Protein AF-A0AAU6AIZ1-F1 (afdb_monomer)

Foldseek 3Di:
DDDDDDDDDDDDDDDDDDDDDDDDDDDDDDDDDDDDDDPDCDPDPDPPPPDPPPLPQAQAFFDFPVSVVVNWADPVVPPRQWTDDDLQLFIKGADADPRGRAKIKGFHAWFALVVVVVSVVSNHGPQKDWDDWDDDLQWTKTKIFDVVQQVSCVVVPDPDRSRIKIKTWWAQDPVRQTGDDRGTTGMIIIHDPPDPPDPPPRSDDDD

pLDDT: mean 70.48, std 21.33, range [29.91, 97.38]

Solvent-accessible surface area (backbone atoms only — not comparable to full-atom values): 12834 Å² total; per-residue (Å²): 142,81,87,84,81,86,80,82,88,80,82,84,83,81,82,81,84,81,87,81,87,83,89,83,90,81,87,81,90,80,91,81,85,87,84,88,88,78,96,69,85,68,78,72,81,67,79,71,72,75,67,81,74,74,79,54,76,61,50,38,65,69,30,36,62,79,54,31,58,75,70,40,39,74,33,84,87,35,82,94,26,30,31,53,47,59,87,88,74,22,44,30,46,52,45,75,50,98,64,18,40,54,31,35,38,35,42,38,72,72,28,34,45,71,58,49,51,54,56,52,50,68,28,40,46,90,73,54,39,79,79,46,72,50,77,51,53,54,22,39,38,36,32,35,38,23,69,69,42,25,67,72,38,53,85,68,72,57,96,57,66,49,23,56,42,39,34,41,37,25,18,57,50,98,86,66,55,58,36,61,42,67,68,40,25,22,35,40,38,40,36,58,100,76,49,93,83,60,66,80,78,75,36,65,64,86,128

Nearest PDB structures (foldseek):
  5boi-assembly1_A  TM=3.568E-01  e=2.152E-01  Priestia megaterium QM B1551
  4qrl-assembly1_A  TM=2.834E-01  e=2.460E+00  Bacteroides uniformis ATCC 8492
  4qa8-assembly1_A  TM=2.109E-01  e=1.377E+00  Mycobacterium tuberculosis variant bovis AF2122/97
  4gsk-assembly1_Z  TM=2.338E-01  e=9.898E+00  Saccharomyces cerevisiae S288C

Sequence (207 aa):
MPNHSATPLGDIINIRTTSAAALALAAVLLTGCSSDPAKNTRPRPTPSAQAPRSHGPFAGWGTTQAEWERHHVNDITLDHTGYDTDPRLGVYSMTWIEDRALNYSVELTPRSLSQAIQRVKAELPSDVRMISEGKRNGCYHTVFRSQTLERRLAPLKLRTRAGDVWVDYETTNKAGDTTYDAHRITTASLYLPELPDVVEPGCGGQL

Radius of gyration: 25.16 Å; Cα contacts (8 Å, |Δi|>4): 314; chains: 1; bounding box: 64×69×63 Å

Structure (mmCIF, N/CA/C/O backbone):
data_AF-A0AAU6AIZ1-F1
#
_entry.id   AF-A0AAU6AIZ1-F1
#
loop_
_atom_site.group_PDB
_atom_site.id
_atom_site.type_symbol
_atom_site.label_atom_id
_atom_site.label_alt_id
_atom_site.label_comp_id
_atom_site.label_asym_id
_atom_site.label_entity_id
_atom_site.label_seq_id
_atom_site.pdbx_PDB_ins_code
_atom_site.Cartn_x
_atom_site.Cartn_y
_atom_site.Cartn_z
_atom_site.occupancy
_atom_site.B_iso_or_equiv
_atom_site.auth_seq_id
_atom_site.auth_comp_id
_atom_site.auth_asym_id
_atom_site.auth_atom_id
_atom_site.pdbx_PDB_model_num
ATOM 1 N N . MET A 1 1 ? -16.443 51.780 -15.041 1.00 48.59 1 MET A N 1
ATOM 2 C CA . MET A 1 1 ? -15.477 51.903 -13.932 1.00 48.59 1 MET A CA 1
ATOM 3 C C . MET A 1 1 ? -15.960 51.058 -12.763 1.00 48.59 1 MET A C 1
ATOM 5 O O . MET A 1 1 ? -16.931 51.458 -12.133 1.00 48.59 1 MET A O 1
ATOM 9 N N . PRO A 1 2 ? -15.347 49.895 -12.500 1.00 46.19 2 PRO A N 1
ATOM 10 C CA . PRO A 1 2 ? -15.434 49.236 -11.205 1.00 46.19 2 PRO A C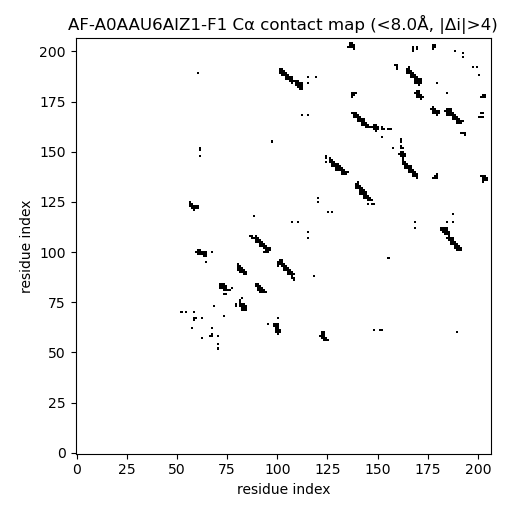A 1
ATOM 11 C C . PRO A 1 2 ? -14.076 49.257 -10.483 1.00 46.19 2 PRO A C 1
ATOM 13 O O . PRO A 1 2 ? -13.030 48.993 -11.073 1.00 46.19 2 PRO A O 1
ATOM 16 N N . ASN A 1 3 ? -14.129 49.609 -9.200 1.00 42.19 3 ASN A N 1
ATOM 17 C CA . ASN A 1 3 ? -13.014 49.640 -8.259 1.00 42.19 3 ASN A CA 1
ATOM 18 C C . ASN A 1 3 ? -12.512 48.221 -7.956 1.00 42.19 3 ASN A C 1
ATOM 20 O O . ASN A 1 3 ? -13.280 47.388 -7.479 1.00 42.19 3 ASN A O 1
ATOM 24 N N . HIS A 1 4 ? -11.215 47.983 -8.149 1.00 43.84 4 HIS A N 1
ATOM 25 C CA . HIS A 1 4 ? -10.513 46.843 -7.566 1.00 43.84 4 HIS A CA 1
ATOM 26 C C . HIS A 1 4 ? -9.834 47.295 -6.270 1.00 43.84 4 HIS A C 1
ATOM 28 O O . HIS A 1 4 ? -8.831 48.006 -6.297 1.00 43.84 4 HIS A O 1
ATOM 34 N N . SER A 1 5 ? -10.398 46.896 -5.132 1.00 55.84 5 SER A N 1
ATOM 35 C CA . SER A 1 5 ? -9.749 47.005 -3.826 1.00 55.84 5 SER A CA 1
ATOM 36 C C . SER A 1 5 ? -8.902 45.757 -3.593 1.00 55.84 5 SER A C 1
ATOM 38 O O . SER A 1 5 ? -9.429 44.650 -3.504 1.00 55.84 5 SER A O 1
ATOM 40 N N . ALA A 1 6 ? -7.586 45.951 -3.532 1.00 44.06 6 ALA A N 1
ATOM 41 C CA . ALA A 1 6 ? -6.607 44.934 -3.176 1.00 44.06 6 ALA A CA 1
ATOM 42 C C . ALA A 1 6 ? -6.691 44.600 -1.676 1.00 44.06 6 ALA A C 1
ATOM 44 O O . ALA A 1 6 ? -6.775 45.497 -0.837 1.00 44.06 6 ALA A O 1
ATOM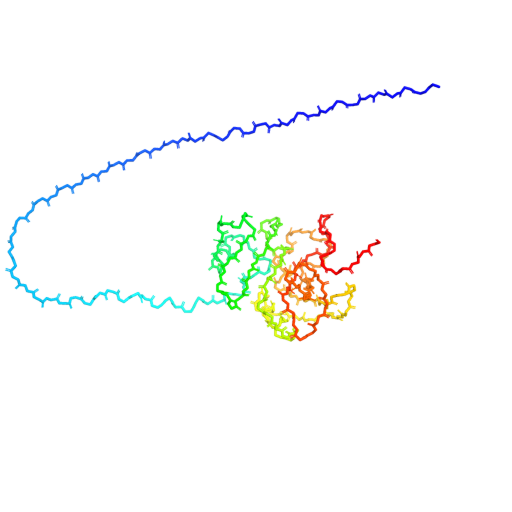 45 N N . THR A 1 7 ? -6.652 43.311 -1.346 1.00 49.31 7 THR A N 1
ATOM 46 C CA . THR A 1 7 ? -6.544 42.799 0.028 1.00 49.31 7 THR A CA 1
ATOM 47 C C . THR A 1 7 ? -5.067 42.509 0.337 1.00 49.31 7 THR A C 1
ATOM 49 O O . THR A 1 7 ? -4.386 41.948 -0.524 1.00 49.31 7 THR A O 1
ATOM 52 N N . PRO A 1 8 ? -4.541 42.898 1.513 1.00 53.31 8 PRO A N 1
ATOM 53 C CA . PRO A 1 8 ? -3.125 42.746 1.834 1.00 53.31 8 PRO A CA 1
ATOM 54 C C . PRO A 1 8 ? -2.748 41.317 2.250 1.00 53.31 8 PRO A C 1
ATOM 56 O O . PRO A 1 8 ? -3.522 40.605 2.890 1.00 53.31 8 PRO A O 1
ATOM 59 N N . LEU A 1 9 ? -1.519 40.948 1.880 1.00 41.56 9 LEU A N 1
ATOM 60 C CA . LEU A 1 9 ? -0.783 39.751 2.284 1.00 41.56 9 LEU A CA 1
ATOM 61 C C . LEU A 1 9 ? -0.637 39.702 3.811 1.00 41.56 9 LEU A C 1
ATOM 63 O O . LEU A 1 9 ? -0.099 40.630 4.410 1.00 41.56 9 LEU A O 1
ATOM 67 N N . GLY A 1 10 ? -1.137 38.621 4.412 1.00 39.25 10 GLY A N 1
ATOM 68 C CA . GLY A 1 10 ? -1.004 38.320 5.835 1.00 39.25 10 GLY A CA 1
ATOM 69 C C . GLY A 1 10 ? 0.357 37.711 6.169 1.00 39.25 10 GLY A C 1
ATOM 70 O O . GLY A 1 10 ? 0.908 36.920 5.403 1.00 39.25 10 GLY A O 1
ATOM 71 N N . ASP A 1 11 ? 0.867 38.120 7.324 1.00 37.91 11 ASP A N 1
ATOM 72 C CA . ASP A 1 11 ? 2.204 37.883 7.851 1.00 37.91 11 ASP A CA 1
ATOM 73 C C . ASP A 1 11 ? 2.560 36.402 8.064 1.00 37.91 11 ASP A C 1
ATOM 75 O O . ASP A 1 11 ? 1.805 35.620 8.645 1.00 37.91 11 ASP A O 1
ATOM 79 N N . ILE A 1 12 ? 3.780 36.043 7.657 1.00 44.81 12 ILE A N 1
ATOM 80 C CA . ILE A 1 12 ? 4.414 34.758 7.962 1.00 44.81 12 ILE A CA 1
ATOM 81 C C . ILE A 1 12 ? 4.952 34.817 9.397 1.00 44.81 12 ILE A C 1
ATOM 83 O O . ILE A 1 12 ? 5.880 35.565 9.710 1.00 44.81 12 ILE A O 1
ATOM 87 N N . ILE A 1 13 ? 4.365 34.002 10.273 1.00 45.66 13 ILE A N 1
ATOM 88 C CA . ILE A 1 13 ? 4.789 33.825 11.663 1.00 45.66 13 ILE A CA 1
ATOM 89 C C . ILE A 1 13 ? 6.122 33.068 11.689 1.00 45.66 13 ILE A C 1
ATOM 91 O O . ILE A 1 13 ? 6.211 31.887 11.365 1.00 45.66 13 ILE A O 1
ATOM 95 N N . ASN A 1 14 ? 7.163 33.780 12.112 1.00 39.19 14 ASN A N 1
ATOM 96 C CA . ASN A 1 14 ? 8.512 33.283 12.350 1.00 39.19 14 ASN A CA 1
ATOM 97 C C . ASN A 1 14 ? 8.557 32.612 13.739 1.00 39.19 14 ASN A C 1
ATOM 99 O O . ASN A 1 14 ? 8.631 33.305 14.758 1.00 39.19 14 ASN A O 1
ATOM 103 N N . ILE A 1 15 ? 8.491 31.279 13.815 1.00 42.75 15 ILE A N 1
ATOM 104 C CA . ILE A 1 15 ? 8.655 30.562 15.090 1.00 42.75 15 ILE A CA 1
ATOM 105 C C . ILE A 1 15 ? 10.150 30.338 15.334 1.00 42.75 15 ILE A C 1
ATOM 107 O O . ILE A 1 15 ? 10.794 29.500 14.711 1.00 42.75 15 ILE A O 1
ATOM 111 N N . ARG A 1 16 ? 10.700 31.126 16.264 1.00 41.56 16 ARG A N 1
ATOM 112 C CA . ARG A 1 16 ? 12.035 30.943 16.841 1.00 41.56 16 ARG A CA 1
ATOM 113 C C . ARG A 1 16 ? 12.027 29.737 17.781 1.00 41.56 16 ARG A C 1
ATOM 115 O O . ARG A 1 16 ? 11.407 29.793 18.840 1.00 41.56 16 ARG A O 1
ATOM 122 N N . THR A 1 17 ? 12.769 28.692 17.440 1.00 45.56 17 THR A N 1
ATOM 123 C CA . THR A 1 17 ? 13.055 27.573 18.347 1.00 45.56 17 THR A CA 1
ATOM 124 C C . THR A 1 17 ? 14.173 27.979 19.310 1.00 45.56 17 THR A C 1
ATOM 126 O O . THR A 1 17 ? 15.297 28.260 18.897 1.00 45.56 17 THR A O 1
ATOM 129 N N . THR A 1 18 ? 13.871 28.048 20.604 1.00 41.75 18 THR A N 1
ATOM 130 C CA . THR A 1 18 ? 14.856 28.279 21.668 1.00 41.75 18 THR A CA 1
ATOM 131 C C . THR A 1 18 ? 15.487 26.958 22.099 1.00 41.75 18 THR A C 1
ATOM 133 O O . THR A 1 18 ? 14.820 26.130 22.718 1.00 41.75 18 THR A O 1
ATOM 136 N N . SER A 1 19 ? 16.777 26.778 21.819 1.00 42.03 19 SER A N 1
ATOM 137 C CA . SER A 1 19 ? 17.601 25.732 22.430 1.00 42.03 19 SER A CA 1
ATOM 138 C C . SER A 1 19 ? 18.006 26.155 23.843 1.00 42.03 19 SER A C 1
ATOM 140 O O . SER A 1 19 ? 18.671 27.176 24.014 1.00 42.03 19 SER A O 1
ATOM 142 N N . ALA A 1 20 ? 17.642 25.362 24.851 1.00 43.56 20 ALA A N 1
ATOM 143 C CA . ALA A 1 20 ? 18.171 25.479 26.206 1.00 43.56 20 ALA A CA 1
ATOM 144 C C . ALA A 1 20 ? 18.969 24.215 26.551 1.00 43.56 20 ALA A C 1
ATOM 146 O O . ALA A 1 20 ? 18.491 23.092 26.405 1.00 43.56 20 ALA A O 1
ATOM 147 N N . ALA A 1 21 ? 20.213 24.438 26.964 1.00 41.81 21 ALA A N 1
ATOM 148 C CA . ALA A 1 21 ? 21.197 23.443 27.360 1.00 41.81 21 ALA A CA 1
ATOM 149 C C . ALA A 1 21 ? 20.966 22.921 28.788 1.00 41.81 21 ALA A C 1
ATOM 151 O O . ALA A 1 21 ? 20.423 23.642 29.622 1.00 41.81 21 ALA A O 1
ATOM 152 N N . ALA A 1 22 ? 21.519 21.745 29.107 1.00 36.22 22 ALA A N 1
ATOM 153 C CA . ALA A 1 22 ? 22.033 21.461 30.449 1.00 36.22 22 ALA A CA 1
ATOM 154 C C . ALA A 1 22 ? 23.102 20.353 30.423 1.00 36.22 22 ALA A C 1
ATOM 156 O O . ALA A 1 22 ? 22.862 19.238 29.967 1.00 36.22 22 ALA A O 1
ATOM 157 N N . LEU A 1 23 ? 24.288 20.706 30.929 1.00 40.34 23 LEU A N 1
ATOM 158 C CA . LEU A 1 23 ? 25.404 19.826 31.270 1.00 40.34 23 LEU A CA 1
ATOM 159 C C . LEU A 1 23 ? 25.082 18.947 32.489 1.00 40.34 23 LEU A C 1
ATOM 161 O O . LEU A 1 23 ? 24.447 19.426 33.424 1.00 40.34 23 LEU A O 1
ATOM 165 N N . ALA A 1 24 ? 25.719 17.774 32.569 1.00 40.66 24 ALA A N 1
ATOM 166 C CA . ALA A 1 24 ? 26.405 17.349 33.795 1.00 40.66 24 ALA A CA 1
ATOM 167 C C . ALA A 1 24 ? 27.486 16.291 33.499 1.00 40.66 24 ALA A C 1
ATOM 169 O O . ALA A 1 24 ? 27.193 15.163 33.109 1.00 40.66 24 ALA A O 1
ATOM 170 N N . LEU A 1 25 ? 28.746 16.681 33.719 1.00 37.34 25 LEU A N 1
ATOM 171 C CA . LEU A 1 25 ? 29.881 15.788 33.957 1.00 37.34 25 LEU A CA 1
ATOM 172 C C . LEU A 1 25 ? 29.776 15.216 35.379 1.00 37.34 25 LEU A C 1
ATOM 174 O O . LEU A 1 25 ? 29.566 15.976 36.322 1.00 37.34 25 LEU A O 1
ATOM 178 N N . ALA A 1 26 ? 30.080 13.931 35.552 1.00 42.56 26 ALA A N 1
ATOM 179 C CA . ALA A 1 26 ? 30.615 13.423 36.812 1.00 42.56 26 ALA A CA 1
ATOM 180 C C . ALA A 1 26 ? 31.597 12.279 36.531 1.00 42.56 26 ALA A C 1
ATOM 182 O O . ALA A 1 26 ? 31.216 11.189 36.110 1.00 42.56 26 ALA A O 1
ATOM 183 N N . ALA A 1 27 ? 32.877 12.568 36.751 1.00 44.41 27 ALA A N 1
ATOM 184 C CA . ALA A 1 27 ? 33.953 11.596 36.820 1.00 44.41 27 ALA A CA 1
ATOM 185 C C . ALA A 1 27 ? 34.057 11.068 38.258 1.00 44.41 27 ALA A C 1
ATOM 187 O O . ALA A 1 27 ? 34.058 11.856 39.202 1.00 44.41 27 ALA A O 1
ATOM 188 N N . VAL A 1 28 ? 34.208 9.753 38.423 1.00 46.38 28 VAL A N 1
ATOM 189 C CA . VAL A 1 28 ? 34.709 9.151 39.664 1.00 46.38 28 VAL A CA 1
ATOM 190 C C . VAL A 1 28 ? 35.890 8.262 39.296 1.00 46.38 28 VAL A C 1
ATOM 192 O O . VAL A 1 28 ? 35.740 7.227 38.654 1.00 46.38 28 VAL A O 1
ATOM 195 N N . LEU A 1 29 ? 37.077 8.720 39.688 1.00 49.84 29 LEU A N 1
ATOM 196 C CA . LEU A 1 29 ? 38.313 7.951 39.730 1.00 49.84 29 LEU A CA 1
ATOM 197 C C . LEU A 1 29 ? 38.349 7.178 41.050 1.00 49.84 29 LEU A C 1
ATOM 199 O O . LEU A 1 29 ? 38.284 7.789 42.114 1.00 49.84 29 LEU A O 1
ATOM 203 N N . LEU A 1 30 ? 38.527 5.860 40.983 1.00 49.88 30 LEU A N 1
ATOM 204 C CA . LEU A 1 30 ? 39.051 5.069 42.094 1.00 49.88 30 LEU A CA 1
ATOM 205 C C . LEU A 1 30 ? 40.178 4.180 41.568 1.00 49.88 30 LEU A C 1
ATOM 207 O O . LEU A 1 30 ? 39.967 3.229 40.819 1.00 49.88 30 LEU A O 1
ATOM 211 N N . THR A 1 31 ? 41.390 4.554 41.957 1.00 44.09 31 THR A N 1
ATOM 212 C CA . THR A 1 31 ? 42.631 3.790 41.875 1.00 44.09 31 THR A CA 1
ATOM 213 C C . THR A 1 31 ? 42.641 2.700 42.947 1.00 44.09 31 THR A C 1
ATOM 215 O O . THR A 1 31 ? 42.428 2.976 44.125 1.00 44.09 31 THR A O 1
ATOM 218 N N . GLY A 1 32 ? 42.954 1.466 42.553 1.00 39.59 32 GLY A N 1
ATOM 219 C CA . GLY A 1 32 ? 43.258 0.357 43.458 1.00 39.59 32 GLY A CA 1
ATOM 220 C C . GLY A 1 32 ? 44.194 -0.634 42.767 1.00 39.59 32 GLY A C 1
ATOM 221 O O . GLY A 1 32 ? 43.859 -1.166 41.713 1.00 39.59 32 GLY A O 1
ATOM 222 N N . CYS A 1 33 ? 45.392 -0.818 43.323 1.00 40.72 33 CYS A N 1
ATOM 223 C CA . CYS A 1 33 ? 46.497 -1.571 42.732 1.00 40.72 33 CYS A CA 1
ATOM 224 C C . CYS A 1 33 ? 46.417 -3.096 42.948 1.00 40.72 33 CYS A C 1
ATOM 226 O O . CYS A 1 33 ? 46.143 -3.557 44.049 1.00 40.72 33 CYS A O 1
ATOM 228 N N . SER A 1 34 ? 46.867 -3.811 41.906 1.00 43.69 34 SER A N 1
ATOM 229 C CA . SER A 1 34 ? 47.697 -5.032 41.905 1.00 43.69 34 SER A CA 1
ATOM 230 C C . SER A 1 34 ? 47.096 -6.387 42.318 1.00 43.69 34 SER A C 1
ATOM 232 O O . SER A 1 34 ? 46.930 -6.673 43.501 1.00 43.69 34 SER A O 1
ATOM 234 N N . SER A 1 35 ? 46.973 -7.311 41.350 1.00 42.44 35 SER A N 1
ATOM 235 C CA . SER A 1 35 ? 47.915 -8.435 41.094 1.00 42.44 35 SER A CA 1
ATOM 236 C C . SER A 1 35 ? 47.243 -9.510 40.207 1.00 42.44 35 SER A C 1
ATOM 238 O O . SER A 1 35 ? 46.251 -10.113 40.606 1.00 42.44 35 SER A O 1
ATOM 240 N N . ASP A 1 36 ? 47.781 -9.734 39.004 1.00 44.69 36 ASP A N 1
ATOM 241 C CA . ASP A 1 36 ? 47.475 -10.841 38.065 1.00 44.69 36 ASP A CA 1
ATOM 242 C C . ASP A 1 36 ? 48.006 -12.206 38.583 1.00 44.69 36 ASP A C 1
ATOM 244 O O . ASP A 1 36 ? 48.813 -12.189 39.516 1.00 44.69 36 ASP A O 1
ATOM 248 N N . PRO A 1 37 ? 47.717 -13.388 37.974 1.00 55.84 37 PRO A N 1
ATOM 249 C CA . PRO A 1 37 ? 46.820 -13.699 36.850 1.00 55.84 37 PRO A CA 1
ATOM 250 C C . PRO A 1 37 ? 45.909 -14.929 37.106 1.00 55.84 37 PRO A C 1
ATOM 252 O O . PRO A 1 37 ? 46.346 -15.975 37.584 1.00 55.84 37 PRO A O 1
ATOM 255 N N . ALA A 1 38 ? 44.655 -14.896 36.651 1.00 42.94 38 ALA A N 1
ATOM 256 C CA . ALA A 1 38 ? 43.885 -16.124 36.439 1.00 42.94 38 ALA A CA 1
ATOM 257 C C . ALA A 1 38 ? 43.045 -16.000 35.171 1.00 42.94 38 ALA A C 1
ATOM 259 O O . ALA A 1 38 ? 42.088 -15.235 35.080 1.00 42.94 38 ALA A O 1
ATOM 260 N N . LYS A 1 39 ? 43.453 -16.785 34.176 1.00 48.62 39 LYS A N 1
ATOM 261 C CA . LYS A 1 39 ? 42.822 -16.987 32.877 1.00 48.62 39 LYS A CA 1
ATOM 262 C C . LYS A 1 39 ? 41.419 -17.568 33.091 1.00 48.62 39 LYS A C 1
ATOM 264 O O . LYS A 1 39 ? 41.233 -18.777 33.057 1.00 48.62 39 LYS A O 1
ATOM 269 N N . ASN A 1 40 ? 40.439 -16.709 33.349 1.00 43.94 40 ASN A N 1
ATOM 270 C CA . ASN A 1 40 ? 39.037 -17.087 33.435 1.00 43.94 40 ASN A CA 1
ATOM 271 C C . ASN A 1 40 ? 38.314 -16.406 32.275 1.00 43.94 40 ASN A C 1
ATOM 273 O O . ASN A 1 40 ? 37.838 -15.275 32.377 1.00 43.94 40 ASN A O 1
ATOM 277 N N . THR A 1 41 ? 38.322 -17.073 31.122 1.00 47.56 41 THR A N 1
ATOM 278 C CA . THR A 1 41 ? 37.537 -16.708 29.941 1.00 47.56 41 THR A CA 1
ATOM 279 C C . THR A 1 41 ? 36.059 -16.774 30.298 1.00 47.56 41 THR A C 1
ATOM 281 O O . THR A 1 41 ? 35.389 -17.780 30.079 1.00 47.56 41 THR A O 1
ATOM 284 N N . ARG A 1 42 ? 35.546 -15.686 30.876 1.00 47.75 42 ARG A N 1
ATOM 285 C CA . ARG A 1 42 ? 34.115 -15.440 30.989 1.00 47.75 42 ARG A CA 1
ATOM 286 C C . ARG A 1 42 ? 33.585 -15.367 29.555 1.00 47.75 42 ARG A C 1
ATOM 288 O O . ARG A 1 42 ? 34.117 -14.566 28.780 1.00 47.75 42 ARG A O 1
ATOM 295 N N . PRO A 1 43 ? 32.602 -16.193 29.163 1.00 45.00 43 PRO A N 1
ATOM 296 C CA . PRO A 1 43 ? 32.016 -16.068 27.845 1.00 45.00 43 PRO A CA 1
ATOM 297 C C . PRO A 1 43 ? 31.503 -14.637 27.696 1.00 45.00 43 PRO A C 1
ATOM 299 O O . PRO A 1 43 ? 30.708 -14.158 28.509 1.00 45.00 43 PRO A O 1
ATOM 302 N N . ARG A 1 44 ? 32.014 -13.941 26.677 1.00 46.72 44 ARG A N 1
ATOM 303 C CA . ARG A 1 44 ? 31.431 -12.702 26.166 1.00 46.72 44 ARG A CA 1
ATOM 304 C C . ARG A 1 44 ? 29.930 -12.964 26.022 1.00 46.72 44 ARG A C 1
ATOM 306 O O . ARG A 1 44 ? 29.603 -13.989 25.421 1.00 46.72 44 ARG A O 1
ATOM 313 N N . PRO A 1 45 ? 29.029 -12.123 26.562 1.00 41.94 45 PRO A N 1
ATOM 314 C CA . PRO A 1 45 ? 27.615 -12.285 26.279 1.00 41.94 45 PRO A CA 1
ATOM 315 C C . PRO A 1 45 ? 27.472 -12.263 24.762 1.00 41.94 45 PRO A C 1
ATOM 317 O O . PRO A 1 45 ? 27.792 -11.273 24.100 1.00 41.94 45 PRO A O 1
ATOM 320 N N . THR A 1 46 ? 27.105 -13.417 24.213 1.00 49.78 46 THR A N 1
ATOM 321 C CA . THR A 1 46 ? 26.688 -13.562 22.830 1.00 49.78 46 THR A CA 1
ATOM 322 C C . THR A 1 46 ? 25.655 -12.466 22.593 1.00 49.78 46 THR A C 1
ATOM 324 O O . THR A 1 46 ? 24.768 -12.317 23.442 1.00 49.78 46 THR A O 1
ATOM 327 N N . PRO A 1 47 ? 25.749 -11.668 21.513 1.00 43.84 47 PRO A N 1
ATOM 328 C CA . PRO A 1 47 ? 24.625 -10.842 21.109 1.00 43.84 47 PRO A CA 1
ATOM 329 C C . PRO A 1 47 ? 23.430 -11.785 21.076 1.00 43.84 47 PRO A C 1
ATOM 331 O O . PRO A 1 47 ? 23.455 -12.762 20.326 1.00 43.84 47 PRO A O 1
ATOM 334 N N . SER A 1 48 ? 22.460 -11.583 21.975 1.00 40.94 48 SER A N 1
ATOM 335 C CA . SER A 1 48 ? 21.219 -12.341 21.909 1.00 40.94 48 SER A CA 1
ATOM 336 C C . SER A 1 48 ? 20.727 -12.136 20.495 1.00 40.94 48 SER A C 1
ATOM 338 O O . SER A 1 48 ? 20.484 -10.994 20.100 1.00 40.94 48 SER A O 1
ATOM 340 N N . ALA A 1 49 ? 20.689 -13.224 19.721 1.00 47.28 49 ALA A N 1
ATOM 341 C CA . ALA A 1 49 ? 19.989 -13.245 18.458 1.00 47.28 49 ALA A CA 1
ATOM 342 C C . ALA A 1 49 ? 18.642 -12.603 18.762 1.00 47.28 49 ALA A C 1
ATOM 344 O O . ALA A 1 49 ? 17.911 -13.111 19.617 1.00 47.28 49 ALA A O 1
ATOM 345 N N . GLN A 1 50 ? 18.402 -11.414 18.200 1.00 38.25 50 GLN A N 1
ATOM 346 C CA . GLN A 1 50 ? 17.129 -10.739 18.376 1.00 38.25 50 GLN A CA 1
ATOM 347 C C . GLN A 1 50 ? 16.081 -11.785 18.029 1.00 38.25 50 GLN A C 1
ATOM 349 O O . GLN A 1 50 ? 16.094 -12.327 16.921 1.00 38.25 50 GLN A O 1
ATOM 354 N N . ALA A 1 51 ? 15.260 -12.142 19.020 1.00 36.97 51 ALA A N 1
ATOM 355 C CA . ALA A 1 51 ? 14.145 -13.037 18.792 1.00 36.97 51 ALA A CA 1
ATOM 356 C C . ALA A 1 51 ? 13.388 -12.505 17.567 1.00 36.97 51 ALA A C 1
ATOM 358 O O . ALA A 1 51 ? 13.301 -11.277 17.425 1.00 36.97 51 ALA A O 1
ATOM 359 N N . PRO A 1 52 ? 12.882 -13.380 16.677 1.00 40.31 52 PRO A N 1
ATOM 360 C CA . PRO A 1 52 ? 12.064 -12.947 15.556 1.00 40.31 52 PRO A CA 1
ATOM 361 C C . PRO A 1 52 ? 11.024 -11.980 16.106 1.00 40.31 52 PRO A C 1
ATOM 363 O O . PRO A 1 52 ? 10.226 -12.366 16.965 1.00 40.31 52 PRO A O 1
ATOM 366 N N . ARG A 1 53 ? 11.109 -10.702 15.718 1.00 43.34 53 ARG A N 1
ATOM 367 C CA . ARG A 1 53 ? 10.146 -9.699 16.167 1.00 43.34 53 ARG A CA 1
ATOM 368 C C . ARG A 1 53 ? 8.804 -10.234 15.705 1.00 43.34 53 ARG A C 1
ATOM 370 O O . ARG A 1 53 ? 8.601 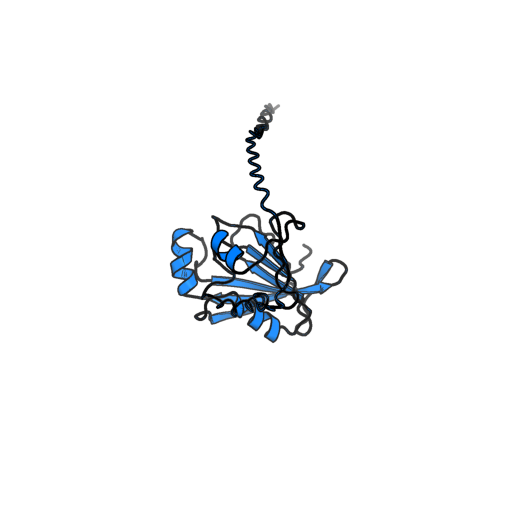-10.378 14.502 1.00 43.34 53 ARG A O 1
ATOM 377 N N . SER A 1 54 ? 7.940 -10.634 16.638 1.00 34.06 54 SER A N 1
ATOM 378 C CA . SER A 1 54 ? 6.617 -11.103 16.257 1.00 34.06 54 SER A CA 1
ATOM 379 C C . SER A 1 54 ? 5.982 -9.957 15.486 1.00 34.06 54 SER A C 1
ATOM 381 O O . SER A 1 54 ? 5.828 -8.866 16.042 1.00 34.06 54 SER A O 1
ATOM 383 N N . HIS A 1 55 ? 5.683 -10.183 14.212 1.00 47.16 55 HIS A N 1
ATOM 384 C CA . HIS A 1 55 ? 4.855 -9.279 13.438 1.00 47.16 55 HIS A CA 1
ATOM 385 C C . HIS A 1 55 ? 3.517 -9.250 14.170 1.00 47.16 55 HIS A C 1
ATOM 387 O O . HIS A 1 55 ? 2.739 -10.203 14.110 1.00 47.16 55 HIS A O 1
ATOM 393 N N . GLY A 1 56 ? 3.316 -8.219 14.993 1.00 45.03 56 GLY A N 1
ATOM 394 C CA . GLY A 1 56 ? 2.030 -7.981 15.616 1.00 45.03 56 GLY A CA 1
ATOM 395 C C . GLY A 1 56 ? 0.970 -7.855 14.519 1.00 45.03 56 GLY A C 1
ATOM 396 O O . GLY A 1 56 ? 1.305 -7.682 13.348 1.00 45.03 56 GLY A O 1
ATOM 397 N N . PRO A 1 57 ? -0.321 -7.908 14.866 1.00 50.62 57 PRO A N 1
ATOM 398 C CA . PRO A 1 57 ? -1.404 -7.873 13.880 1.00 50.62 57 PRO A CA 1
ATOM 399 C C . PRO A 1 57 ? -1.455 -6.592 13.018 1.00 50.62 57 PRO A C 1
ATOM 401 O O . PRO A 1 57 ? -2.290 -6.511 12.122 1.00 50.62 57 PRO A O 1
ATOM 404 N N . PHE A 1 58 ? -0.590 -5.607 13.289 1.00 57.12 58 PHE A N 1
ATOM 405 C CA . PHE A 1 58 ? -0.473 -4.338 12.579 1.00 57.12 58 PHE A CA 1
ATOM 406 C C . PHE A 1 58 ? 1.003 -3.945 12.518 1.00 57.12 58 PHE A C 1
ATOM 408 O O . PHE A 1 58 ? 1.558 -3.476 13.511 1.00 57.12 58 PHE A O 1
ATOM 415 N N . ALA A 1 59 ? 1.642 -4.190 11.378 1.00 65.75 59 ALA A N 1
ATOM 416 C CA . ALA A 1 59 ? 2.981 -3.676 11.110 1.00 65.75 59 ALA A CA 1
ATOM 417 C C . ALA A 1 59 ? 2.934 -2.404 10.251 1.00 65.75 59 ALA A C 1
ATOM 419 O O . ALA A 1 59 ? 3.805 -1.561 10.430 1.00 65.75 59 ALA A O 1
ATOM 420 N N . GLY A 1 60 ? 1.902 -2.238 9.407 1.00 79.69 60 GLY A N 1
ATOM 421 C CA . GLY A 1 60 ? 1.855 -1.180 8.399 1.00 79.69 60 GLY A CA 1
ATOM 422 C C . GLY A 1 60 ? 0.592 -0.316 8.418 1.00 79.69 60 GLY A C 1
ATOM 423 O O . GLY A 1 60 ? 0.465 0.613 9.215 1.00 79.69 60 GLY A O 1
ATOM 424 N N . TRP A 1 61 ? -0.348 -0.587 7.510 1.00 86.00 61 TRP A N 1
ATOM 425 C CA . TRP A 1 61 ? -1.476 0.309 7.226 1.00 86.00 61 TRP A CA 1
ATOM 426 C C . TRP A 1 61 ? -2.374 0.596 8.439 1.00 86.00 61 TRP A C 1
ATOM 428 O O . TRP A 1 61 ? -2.845 -0.318 9.120 1.00 86.00 61 TRP A O 1
ATOM 438 N N . GLY A 1 62 ? -2.673 1.876 8.677 1.00 86.62 62 GLY A N 1
ATOM 439 C CA . GLY A 1 62 ? -3.565 2.335 9.747 1.00 86.62 62 GLY A CA 1
ATOM 440 C C . GLY A 1 62 ? -2.970 2.272 11.158 1.00 86.62 62 GLY A C 1
ATOM 441 O O . GLY A 1 62 ? -3.692 2.478 12.138 1.00 86.62 62 GLY A O 1
ATOM 442 N N . THR A 1 63 ? -1.674 1.987 11.286 1.00 87.25 63 THR A N 1
ATOM 443 C CA . THR A 1 63 ? -0.956 2.016 12.565 1.00 87.25 63 THR A CA 1
ATOM 444 C C . THR A 1 63 ? -0.552 3.448 12.942 1.00 87.25 63 THR A C 1
ATOM 446 O O . THR A 1 63 ? -0.549 4.335 12.085 1.00 87.25 63 THR A O 1
ATOM 449 N N . THR A 1 64 ? -0.256 3.700 14.221 1.00 87.44 64 THR A N 1
ATOM 450 C CA . THR A 1 64 ? 0.239 5.016 14.678 1.00 87.44 64 THR A CA 1
ATOM 451 C C . THR A 1 64 ? 1.739 5.176 14.442 1.00 87.44 64 THR A C 1
ATOM 453 O O . THR A 1 64 ? 2.428 4.175 14.240 1.00 87.44 64 THR A O 1
ATOM 456 N N . GLN A 1 65 ? 2.284 6.393 14.541 1.00 84.31 65 GLN A N 1
ATOM 457 C CA . GLN A 1 65 ? 3.733 6.593 14.406 1.00 84.31 65 GLN A CA 1
ATOM 458 C C . GLN A 1 65 ? 4.541 5.762 15.400 1.00 84.31 65 GLN A C 1
ATOM 460 O O . GLN A 1 65 ? 5.436 5.012 15.011 1.00 84.31 65 GLN A O 1
ATOM 465 N N . ALA A 1 66 ? 4.154 5.805 16.672 1.00 83.31 66 ALA A N 1
ATOM 466 C CA . ALA A 1 66 ? 4.808 5.016 17.709 1.00 83.31 66 ALA A CA 1
ATOM 467 C C . ALA A 1 66 ? 4.719 3.500 17.456 1.00 83.31 66 ALA A C 1
ATOM 469 O O . ALA A 1 66 ? 5.591 2.750 17.882 1.00 83.31 66 ALA A O 1
ATOM 470 N N . GLU A 1 67 ? 3.661 3.015 16.803 1.00 83.88 67 GLU A N 1
ATOM 471 C CA . GLU A 1 67 ? 3.533 1.597 16.471 1.00 83.88 67 GLU A CA 1
ATOM 472 C C . GLU A 1 67 ? 4.372 1.206 15.256 1.00 83.88 67 GLU A C 1
ATOM 474 O O . GLU A 1 67 ? 5.037 0.171 15.296 1.00 83.88 67 GLU A O 1
ATOM 479 N N . TRP A 1 68 ? 4.373 2.050 14.224 1.00 81.94 68 TRP A N 1
ATOM 480 C CA . TRP A 1 68 ? 5.160 1.884 13.009 1.00 81.94 68 TRP A CA 1
ATOM 481 C C . TRP A 1 68 ? 6.651 1.779 13.327 1.00 81.94 68 TRP A C 1
ATOM 483 O O . TRP A 1 68 ? 7.308 0.832 12.902 1.00 81.94 68 TRP A O 1
ATOM 493 N N . GLU A 1 69 ? 7.163 2.679 14.168 1.00 80.31 69 GLU A N 1
ATOM 494 C CA . GLU A 1 69 ? 8.569 2.734 14.593 1.00 80.31 69 GLU A CA 1
ATOM 495 C C . GLU A 1 69 ? 9.021 1.507 15.412 1.00 80.31 69 GLU A C 1
ATOM 497 O O . GLU A 1 69 ? 10.216 1.261 15.565 1.00 80.31 69 GLU A O 1
ATOM 502 N N . ARG A 1 70 ? 8.094 0.677 15.920 1.00 78.56 70 ARG A N 1
ATOM 503 C CA . ARG A 1 70 ? 8.452 -0.615 16.548 1.00 78.56 70 ARG A CA 1
ATOM 504 C C . ARG A 1 70 ? 8.808 -1.690 15.525 1.00 78.56 70 ARG A C 1
ATOM 506 O O . ARG A 1 70 ? 9.471 -2.671 15.874 1.00 78.56 70 ARG A O 1
ATOM 513 N N . HIS A 1 71 ? 8.349 -1.525 14.290 1.00 73.44 71 HIS A N 1
ATOM 514 C CA . HIS A 1 71 ? 8.499 -2.495 13.210 1.00 73.44 71 HIS A CA 1
ATOM 515 C C . HIS A 1 71 ? 9.391 -1.982 12.074 1.00 73.44 71 HIS A C 1
ATOM 517 O O . HIS A 1 71 ? 10.032 -2.801 11.418 1.00 73.44 71 HIS A O 1
ATOM 523 N N . HIS A 1 72 ? 9.512 -0.662 11.932 1.00 74.31 72 HIS A N 1
ATOM 524 C CA . HIS A 1 72 ? 10.280 0.019 10.897 1.00 74.31 72 HIS A CA 1
ATOM 525 C C . HIS A 1 72 ? 11.388 0.885 11.504 1.00 74.31 72 HIS A C 1
ATOM 527 O O . HIS A 1 72 ? 11.200 1.503 12.551 1.00 74.31 72 HIS A O 1
ATOM 533 N N . VAL A 1 73 ? 12.547 0.946 10.845 1.00 74.19 73 VAL A N 1
ATOM 534 C CA . VAL A 1 73 ? 13.627 1.874 11.214 1.00 74.19 73 VAL A CA 1
ATOM 535 C C . VAL A 1 73 ? 13.501 3.106 10.333 1.00 74.19 73 VAL A C 1
ATOM 537 O O . VAL A 1 73 ? 13.381 3.013 9.116 1.00 74.19 73 VAL A O 1
ATOM 540 N N . ASN A 1 74 ? 13.468 4.264 10.980 1.00 68.75 74 ASN A N 1
ATOM 541 C CA . ASN A 1 74 ? 13.437 5.542 10.293 1.00 68.75 74 ASN A CA 1
ATOM 542 C C . ASN A 1 74 ? 14.807 5.788 9.649 1.00 68.75 74 ASN A C 1
ATOM 544 O O . ASN A 1 74 ? 15.820 5.769 10.358 1.00 68.75 74 ASN A O 1
ATOM 548 N N . ASP A 1 75 ? 14.842 6.001 8.335 1.00 66.88 75 ASP A N 1
ATOM 549 C CA . ASP A 1 75 ? 16.055 6.472 7.681 1.00 66.88 75 ASP A CA 1
ATOM 550 C C . ASP A 1 75 ? 16.078 7.992 7.789 1.00 66.88 75 ASP A C 1
ATOM 552 O O . ASP A 1 75 ? 15.496 8.714 6.987 1.00 66.88 75 ASP A O 1
ATOM 556 N N . ILE A 1 76 ? 16.791 8.482 8.800 1.00 60.72 76 ILE A N 1
ATOM 557 C CA . ILE A 1 76 ? 16.921 9.915 9.080 1.00 60.72 76 ILE A CA 1
ATOM 558 C C . ILE A 1 76 ? 17.580 10.712 7.940 1.00 60.72 76 ILE A C 1
ATOM 560 O O . ILE A 1 76 ? 17.615 11.939 8.011 1.00 60.72 76 ILE A O 1
ATOM 564 N N . THR A 1 77 ? 18.142 10.046 6.923 1.00 60.97 77 THR A N 1
ATOM 565 C CA . THR A 1 77 ? 18.687 10.702 5.725 1.00 60.97 77 THR A CA 1
ATOM 566 C C . THR A 1 77 ? 17.618 10.998 4.670 1.00 60.97 77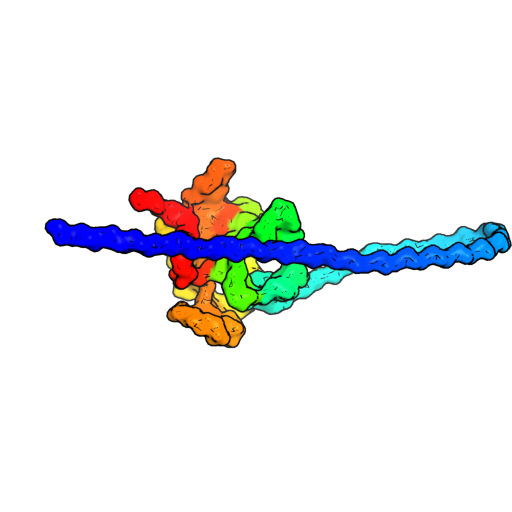 THR A C 1
ATOM 568 O O . THR A 1 77 ? 17.836 11.847 3.805 1.00 60.97 77 THR A O 1
ATOM 571 N N . LEU A 1 78 ? 16.451 10.358 4.777 1.00 58.00 78 LEU A N 1
ATOM 572 C CA . LEU A 1 78 ? 15.269 10.576 3.955 1.00 58.00 78 LEU A CA 1
ATOM 573 C C . LEU A 1 78 ? 14.254 11.374 4.786 1.00 58.00 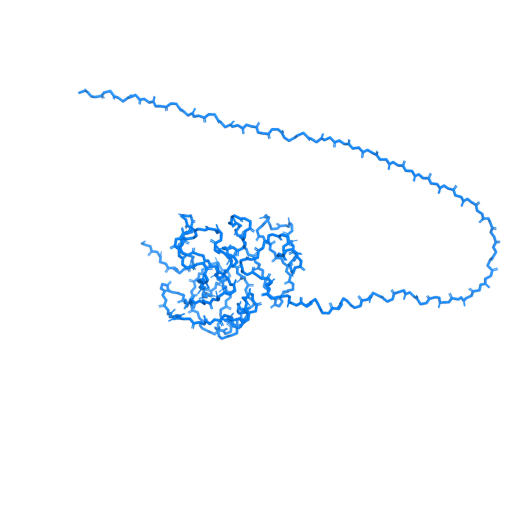78 LEU A C 1
ATOM 575 O O . LEU A 1 78 ? 13.592 10.817 5.653 1.00 58.00 78 LEU A O 1
ATOM 579 N N . ASP A 1 79 ? 14.169 12.685 4.547 1.00 57.31 79 ASP A N 1
ATOM 580 C CA . ASP A 1 79 ? 13.337 13.673 5.266 1.00 57.31 79 ASP A CA 1
ATOM 581 C C . ASP A 1 79 ? 12.011 13.112 5.819 1.00 57.31 79 ASP A C 1
ATOM 583 O O . ASP A 1 79 ? 11.035 13.068 5.078 1.00 57.31 79 ASP A O 1
ATOM 587 N N . HIS A 1 80 ? 12.015 12.627 7.077 1.00 52.06 80 HIS A N 1
ATOM 588 C CA . HIS A 1 80 ? 10.925 12.092 7.933 1.00 52.06 80 HIS A CA 1
ATOM 589 C C . HIS A 1 80 ? 9.817 11.223 7.297 1.00 52.06 80 HIS A C 1
ATOM 591 O O . HIS A 1 80 ? 8.844 10.853 7.957 1.00 52.06 80 HIS A O 1
ATOM 597 N N . THR A 1 81 ? 9.974 10.882 6.030 1.00 55.00 81 THR A N 1
ATOM 598 C CA . THR A 1 81 ? 9.018 10.207 5.161 1.00 55.00 81 THR A CA 1
ATOM 599 C C . THR A 1 81 ? 9.569 8.850 4.750 1.00 55.00 81 THR A C 1
ATOM 601 O O . THR A 1 81 ? 8.778 7.971 4.427 1.00 55.00 81 THR A O 1
ATOM 604 N N . GLY A 1 82 ? 10.896 8.664 4.811 1.00 56.50 82 GLY A N 1
ATOM 605 C CA . GLY A 1 82 ? 11.599 7.444 4.443 1.00 56.50 82 GLY A CA 1
ATOM 606 C C . GLY A 1 82 ? 11.798 6.482 5.612 1.00 56.50 82 GLY A C 1
ATOM 607 O O . GLY A 1 82 ? 12.468 6.814 6.588 1.00 56.50 82 GLY A O 1
ATOM 608 N N . TYR A 1 83 ? 11.282 5.259 5.504 1.00 61.00 83 TYR A N 1
ATOM 609 C CA . TYR A 1 83 ? 11.656 4.174 6.416 1.00 61.00 83 TYR A CA 1
ATOM 610 C C . TYR A 1 83 ? 12.417 3.090 5.652 1.00 61.00 83 TYR A C 1
ATOM 612 O O . TYR A 1 83 ? 11.896 2.517 4.692 1.00 61.00 83 TYR A O 1
ATOM 620 N N . ASP A 1 84 ? 13.639 2.808 6.105 1.00 58.47 84 ASP A N 1
ATOM 621 C CA . ASP A 1 84 ? 14.481 1.719 5.615 1.00 58.47 84 ASP A CA 1
ATOM 622 C C . ASP A 1 84 ? 14.510 0.614 6.671 1.00 58.47 84 ASP A C 1
ATOM 624 O O . ASP A 1 84 ? 15.111 0.746 7.737 1.00 58.47 84 ASP A O 1
ATOM 628 N N . THR A 1 85 ? 13.860 -0.512 6.388 1.00 51.91 85 THR A N 1
ATOM 629 C CA . THR A 1 85 ? 14.169 -1.745 7.117 1.00 51.91 85 THR A CA 1
ATOM 630 C C . THR A 1 85 ? 14.174 -2.918 6.178 1.00 51.91 85 THR A C 1
ATOM 632 O O . THR A 1 85 ? 13.152 -3.212 5.584 1.00 51.91 85 THR A O 1
ATOM 635 N N . ASP A 1 86 ? 15.305 -3.626 6.165 1.00 52.72 86 ASP A N 1
ATOM 636 C CA . ASP A 1 86 ? 15.606 -4.823 5.380 1.00 52.72 86 ASP A CA 1
ATOM 637 C C . ASP A 1 86 ? 15.374 -4.622 3.864 1.00 52.72 86 ASP A C 1
ATOM 639 O O . ASP A 1 86 ? 14.231 -4.543 3.414 1.00 52.72 86 ASP A O 1
ATOM 643 N N . PRO A 1 87 ? 16.424 -4.656 3.019 1.00 52.41 87 PRO A N 1
ATOM 644 C CA . PRO A 1 87 ? 16.269 -4.566 1.562 1.00 52.41 87 PRO A CA 1
ATOM 645 C C . PRO A 1 87 ? 15.347 -5.648 0.956 1.00 52.41 87 PRO A C 1
ATOM 647 O O . PRO A 1 87 ? 14.980 -5.565 -0.215 1.00 52.41 87 PRO A O 1
ATOM 650 N N . ARG A 1 88 ? 14.943 -6.671 1.724 1.00 54.94 88 ARG A N 1
ATOM 651 C CA . ARG A 1 88 ? 13.902 -7.646 1.351 1.00 54.94 88 ARG A CA 1
ATOM 652 C C . ARG A 1 88 ? 12.470 -7.110 1.478 1.00 54.94 88 ARG A C 1
ATOM 654 O O . ARG A 1 88 ? 11.577 -7.610 0.782 1.00 54.94 88 ARG A O 1
ATOM 661 N N . LEU A 1 89 ? 12.235 -6.160 2.382 1.00 62.38 89 LEU A N 1
ATOM 662 C CA . LEU A 1 89 ? 10.918 -5.644 2.754 1.00 62.38 89 LEU A CA 1
ATOM 663 C C . LEU A 1 89 ? 10.513 -4.423 1.922 1.00 62.38 89 LEU A C 1
ATOM 665 O O . LEU A 1 89 ? 9.330 -4.347 1.583 1.00 62.38 89 LEU A O 1
ATOM 669 N N . GLY A 1 90 ? 11.466 -3.571 1.535 1.00 70.94 90 GLY A N 1
ATOM 670 C CA . GLY A 1 90 ? 11.256 -2.393 0.685 1.00 70.94 90 GLY A CA 1
ATOM 671 C C . GLY A 1 90 ? 11.546 -1.064 1.391 1.00 70.94 90 GLY A C 1
ATOM 672 O O . GLY A 1 90 ? 11.664 -1.034 2.614 1.00 70.94 90 GLY A O 1
ATOM 673 N N . VAL A 1 91 ? 11.664 0.016 0.613 1.00 77.94 91 VAL A N 1
ATOM 674 C CA . VAL A 1 91 ? 11.803 1.395 1.126 1.00 77.94 91 VAL A CA 1
ATOM 675 C C . VAL A 1 91 ? 10.425 2.041 1.144 1.00 77.94 91 VAL A C 1
ATOM 677 O O . VAL A 1 91 ? 9.693 1.948 0.163 1.00 77.94 91 VAL A O 1
ATOM 680 N N . TYR A 1 92 ? 10.047 2.675 2.248 1.00 79.81 92 TYR A N 1
ATOM 681 C CA . TYR A 1 92 ? 8.718 3.268 2.402 1.00 79.81 92 TYR A CA 1
ATOM 682 C C . TYR A 1 92 ? 8.785 4.782 2.305 1.00 79.81 92 TYR A C 1
ATOM 684 O O . TYR A 1 92 ? 9.656 5.366 2.938 1.00 79.81 92 TYR A O 1
ATOM 692 N N . SER A 1 93 ? 7.839 5.404 1.600 1.00 79.00 93 SER A N 1
ATOM 693 C CA . SER A 1 93 ? 7.621 6.855 1.628 1.00 79.00 93 SER A CA 1
ATOM 694 C C . SER A 1 93 ? 6.226 7.163 2.170 1.00 79.00 93 SER A C 1
ATOM 696 O O . SER A 1 93 ? 5.233 6.738 1.580 1.00 79.00 93 SER A O 1
ATOM 698 N N . MET A 1 94 ? 6.141 7.852 3.312 1.00 78.88 94 MET A N 1
ATOM 699 C CA . MET A 1 94 ? 4.919 7.968 4.115 1.00 78.88 94 MET A CA 1
ATOM 700 C C . MET A 1 94 ? 4.421 9.394 4.321 1.00 78.88 94 MET A C 1
ATOM 702 O O . MET A 1 94 ? 5.192 10.306 4.593 1.00 78.88 94 MET A O 1
ATOM 706 N N . THR A 1 95 ? 3.096 9.551 4.309 1.00 78.00 95 THR A N 1
ATOM 707 C CA . THR A 1 95 ? 2.387 10.723 4.831 1.00 78.00 95 THR A CA 1
ATOM 708 C C . THR A 1 95 ? 1.472 10.302 5.981 1.00 78.00 95 THR A C 1
ATOM 710 O O . THR A 1 95 ? 0.646 9.394 5.850 1.00 78.00 95 THR A O 1
ATOM 713 N N . TRP A 1 96 ? 1.613 10.978 7.120 1.00 82.50 96 TRP A N 1
ATOM 714 C CA . TRP A 1 96 ? 0.796 10.749 8.311 1.00 82.50 96 TRP A CA 1
ATOM 715 C C . TRP A 1 96 ? -0.511 11.534 8.249 1.00 82.50 96 TRP A C 1
ATOM 717 O O . TRP A 1 96 ? -0.519 12.719 7.926 1.00 82.50 96 TRP A O 1
ATOM 727 N N . ILE A 1 97 ? -1.616 10.890 8.619 1.00 81.25 97 ILE A N 1
ATOM 728 C CA . ILE A 1 97 ? -2.955 11.489 8.598 1.00 81.25 97 ILE A CA 1
ATOM 729 C C . ILE A 1 97 ? -3.594 11.233 9.945 1.00 81.25 97 ILE A C 1
ATOM 731 O O . ILE A 1 97 ? -3.821 10.080 10.298 1.00 81.25 97 ILE A O 1
ATOM 735 N N . GLU A 1 98 ? -3.826 12.296 10.714 1.00 83.00 98 GLU A N 1
ATOM 736 C CA . GLU A 1 98 ? -4.339 12.192 12.087 1.00 83.00 98 GLU A CA 1
ATOM 737 C C . GLU A 1 98 ? -3.554 11.161 12.938 1.00 83.00 98 GLU A C 1
ATOM 739 O O . GLU A 1 98 ? -4.140 10.335 13.636 1.00 83.00 98 GLU A O 1
ATOM 744 N N . ASP A 1 99 ? -2.211 11.184 12.854 1.00 85.62 99 ASP A N 1
ATOM 745 C CA . ASP A 1 99 ? -1.302 10.222 13.518 1.00 85.62 99 ASP A CA 1
ATOM 746 C C . ASP A 1 99 ? -1.483 8.763 13.038 1.00 85.62 99 ASP A C 1
ATOM 748 O O . ASP A 1 99 ? -1.327 7.796 13.786 1.00 85.62 99 ASP A O 1
ATOM 752 N N . ARG A 1 100 ? -1.862 8.553 11.775 1.00 87.94 100 ARG A N 1
ATOM 753 C CA . ARG A 1 100 ? -2.014 7.212 11.194 1.00 87.94 100 ARG A CA 1
ATOM 754 C C . ARG A 1 100 ? -1.314 7.088 9.848 1.00 87.94 100 ARG A C 1
ATOM 756 O O . ARG A 1 100 ? -1.350 8.009 9.033 1.00 87.94 100 ARG A O 1
ATOM 763 N N . ALA A 1 101 ? -0.704 5.928 9.612 1.00 87.88 101 ALA A N 1
ATOM 764 C CA . ALA A 1 101 ? -0.094 5.563 8.337 1.00 87.88 101 ALA A CA 1
ATOM 765 C C . ALA A 1 101 ? -1.201 5.223 7.325 1.00 87.88 101 ALA A C 1
ATOM 767 O O . ALA A 1 101 ? -1.599 4.064 7.194 1.00 87.88 101 ALA A O 1
ATOM 768 N N . LEU A 1 102 ? -1.760 6.255 6.687 1.00 87.56 102 LEU A N 1
ATOM 769 C CA . LEU A 1 102 ? -2.929 6.168 5.796 1.00 87.56 102 LEU A CA 1
ATOM 770 C C . LEU A 1 102 ? -2.672 6.725 4.392 1.00 87.56 102 LEU A C 1
ATOM 772 O O . LEU A 1 102 ? -3.616 6.911 3.622 1.00 87.56 102 LEU A O 1
ATOM 776 N N . ASN A 1 103 ? -1.413 6.981 4.050 1.00 86.38 103 ASN A N 1
ATOM 777 C CA . ASN A 1 103 ? -0.982 7.221 2.681 1.00 86.38 103 ASN A CA 1
ATOM 778 C C . ASN A 1 103 ? 0.517 6.942 2.566 1.00 86.38 103 ASN A C 1
ATOM 780 O O . ASN A 1 103 ? 1.313 7.647 3.192 1.00 86.38 103 ASN A O 1
ATOM 784 N N . TYR A 1 104 ? 0.901 5.910 1.816 1.00 85.19 104 TYR A N 1
ATOM 785 C CA . TYR A 1 104 ? 2.308 5.613 1.579 1.00 85.19 104 TYR A CA 1
ATOM 786 C C . TYR A 1 104 ? 2.588 4.751 0.364 1.00 85.19 104 TYR A C 1
ATOM 788 O O . TYR A 1 104 ? 1.761 3.943 -0.048 1.00 85.19 104 TYR A O 1
ATOM 796 N N . SER A 1 105 ? 3.806 4.864 -0.153 1.00 87.62 105 SER A N 1
ATOM 797 C CA . SER A 1 105 ? 4.351 3.965 -1.162 1.00 87.62 105 SER A CA 1
ATOM 798 C C . SER A 1 105 ? 5.425 3.054 -0.576 1.00 87.62 105 SER A C 1
ATOM 800 O O . SER A 1 105 ? 6.088 3.381 0.408 1.00 87.62 105 SER A O 1
ATOM 802 N N . VAL A 1 106 ? 5.567 1.881 -1.186 1.00 87.12 106 VAL A N 1
ATOM 803 C CA . VAL A 1 106 ? 6.622 0.909 -0.910 1.00 87.12 106 VAL A CA 1
ATOM 804 C C . VAL A 1 106 ? 7.384 0.658 -2.199 1.00 87.12 106 VAL A C 1
ATOM 806 O O . VAL A 1 106 ? 6.818 0.133 -3.161 1.00 87.12 106 VAL A O 1
ATOM 809 N N . GLU A 1 107 ? 8.670 0.980 -2.206 1.00 87.12 107 GLU A N 1
ATOM 810 C CA . GLU A 1 107 ? 9.608 0.558 -3.235 1.00 87.12 107 GLU A CA 1
ATOM 811 C C . GLU A 1 107 ? 10.012 -0.895 -2.988 1.00 87.12 107 GLU A C 1
ATOM 813 O O . GLU A 1 107 ? 10.569 -1.271 -1.955 1.00 87.12 107 GLU A O 1
ATOM 818 N N . LEU A 1 108 ? 9.720 -1.743 -3.959 1.00 86.75 108 LEU A N 1
ATOM 819 C CA . LEU A 1 108 ? 9.910 -3.179 -3.928 1.00 86.75 108 LEU A CA 1
ATOM 820 C C . LEU A 1 108 ? 11.080 -3.567 -4.826 1.00 86.75 108 LEU A C 1
ATOM 822 O O . LEU A 1 108 ? 11.189 -3.130 -5.973 1.00 86.75 108 LEU A O 1
ATOM 826 N N . THR A 1 109 ? 11.880 -4.540 -4.378 1.00 88.25 109 THR A N 1
ATOM 827 C CA . THR A 1 109 ? 12.679 -5.327 -5.326 1.00 88.25 109 THR A CA 1
ATOM 828 C C . THR A 1 109 ? 11.742 -5.899 -6.399 1.00 88.25 109 THR A C 1
ATOM 830 O O . THR A 1 109 ? 10.720 -6.488 -6.007 1.00 88.25 109 THR A O 1
ATOM 833 N N . PRO A 1 110 ? 12.078 -5.770 -7.702 1.00 92.12 110 PRO A N 1
ATOM 834 C CA . PRO A 1 110 ? 11.213 -6.195 -8.795 1.00 92.12 110 PRO A CA 1
ATOM 835 C C . PRO A 1 110 ? 10.654 -7.603 -8.594 1.00 92.12 110 PRO A C 1
ATOM 837 O O . PRO A 1 110 ? 11.408 -8.544 -8.333 1.00 92.12 110 PRO A O 1
ATOM 840 N N . ARG A 1 111 ? 9.332 -7.747 -8.700 1.00 93.88 111 ARG A N 1
ATOM 841 C CA . ARG A 1 111 ? 8.631 -9.014 -8.445 1.00 93.88 111 ARG A CA 1
ATOM 842 C C . ARG A 1 111 ? 7.336 -9.132 -9.239 1.00 93.88 111 ARG A C 1
ATOM 844 O O . ARG A 1 111 ? 6.814 -8.146 -9.746 1.00 93.88 111 ARG A O 1
ATOM 851 N N . SER A 1 112 ? 6.782 -10.339 -9.307 1.00 97.38 112 SER A N 1
ATOM 852 C CA . SER A 1 112 ? 5.462 -10.534 -9.917 1.00 97.38 112 SER A CA 1
ATOM 853 C C . SER A 1 112 ? 4.357 -9.842 -9.111 1.00 97.38 112 SER A C 1
ATOM 855 O O . SER A 1 112 ? 4.460 -9.702 -7.889 1.00 97.38 112 SER A O 1
ATOM 857 N N . LEU A 1 113 ? 3.253 -9.495 -9.772 1.00 96.81 113 LEU A N 1
ATOM 858 C CA . LEU A 1 113 ? 2.064 -8.917 -9.147 1.00 96.81 113 LEU A CA 1
ATOM 859 C C . LEU A 1 113 ? 1.560 -9.772 -7.979 1.00 96.81 113 LEU A C 1
ATOM 861 O O . LEU A 1 113 ? 1.282 -9.248 -6.906 1.00 96.81 113 LEU A O 1
ATOM 865 N N . SER A 1 114 ? 1.514 -11.098 -8.141 1.00 97.12 114 SER A N 1
ATOM 866 C CA . SER A 1 114 ? 1.101 -11.994 -7.055 1.00 97.12 114 SER A CA 1
ATOM 867 C C . SER A 1 114 ? 2.010 -11.869 -5.829 1.00 97.12 114 SER A C 1
ATOM 869 O O . SER A 1 114 ? 1.520 -11.889 -4.703 1.00 97.12 114 SER A O 1
ATOM 871 N N . GLN A 1 115 ? 3.327 -11.750 -6.016 1.00 95.06 115 GLN A N 1
ATOM 872 C CA . GLN A 1 115 ? 4.271 -11.572 -4.909 1.00 95.06 115 GLN A CA 1
ATOM 873 C C . GLN A 1 115 ? 4.160 -10.176 -4.287 1.00 95.06 115 GLN A C 1
ATOM 875 O O . GLN A 1 115 ? 4.295 -10.047 -3.071 1.00 95.06 115 GLN A O 1
ATOM 880 N N . ALA A 1 116 ? 3.889 -9.143 -5.091 1.00 94.38 116 ALA A N 1
ATOM 881 C CA . ALA A 1 116 ? 3.628 -7.791 -4.602 1.00 94.38 116 ALA A CA 1
ATOM 882 C C . ALA A 1 116 ? 2.349 -7.735 -3.749 1.00 94.38 116 ALA A C 1
ATOM 884 O O . ALA A 1 116 ? 2.375 -7.200 -2.643 1.00 94.38 116 ALA A O 1
ATOM 885 N N . ILE A 1 117 ? 1.262 -8.380 -4.185 1.00 95.44 117 ILE A N 1
ATOM 886 C CA . ILE A 1 117 ? 0.016 -8.486 -3.412 1.00 95.44 117 ILE A CA 1
ATOM 887 C C . ILE A 1 117 ? 0.246 -9.200 -2.078 1.00 95.44 117 ILE A C 1
ATOM 889 O O . ILE A 1 117 ? -0.208 -8.724 -1.041 1.00 95.44 117 ILE A O 1
ATOM 893 N N . GLN A 1 118 ? 0.962 -10.329 -2.073 1.00 93.06 118 GLN A N 1
ATOM 894 C CA . GLN A 1 118 ? 1.265 -11.044 -0.825 1.00 93.06 118 GLN A CA 1
ATOM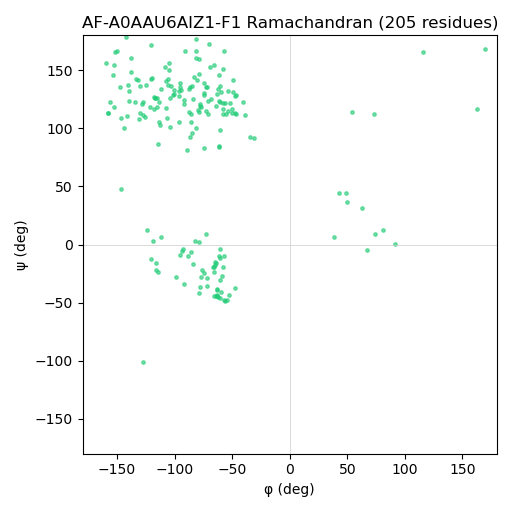 895 C C . GLN A 1 118 ? 2.120 -10.200 0.122 1.00 93.06 118 GLN A C 1
ATOM 897 O O . GLN A 1 118 ? 1.886 -10.192 1.328 1.00 93.06 118 GLN A O 1
ATOM 902 N N . ARG A 1 119 ? 3.073 -9.443 -0.427 1.00 89.25 119 ARG A N 1
ATOM 903 C CA . ARG A 1 119 ? 3.898 -8.518 0.345 1.00 89.25 119 ARG A CA 1
ATOM 904 C C . ARG A 1 119 ? 3.069 -7.405 0.982 1.00 89.25 119 ARG A C 1
ATOM 906 O O . ARG A 1 119 ? 3.276 -7.128 2.158 1.00 89.25 119 ARG A O 1
ATOM 913 N N . VAL A 1 120 ? 2.140 -6.807 0.236 1.00 91.12 120 VAL A N 1
ATOM 914 C CA . VAL A 1 120 ? 1.211 -5.791 0.753 1.00 91.12 120 VAL A CA 1
ATOM 915 C C . VAL A 1 120 ? 0.299 -6.379 1.822 1.00 91.12 120 VAL A C 1
ATOM 917 O O . VAL A 1 120 ? 0.134 -5.781 2.874 1.00 91.12 120 VAL A O 1
ATOM 920 N N . LYS A 1 121 ? -0.245 -7.582 1.615 1.00 91.31 121 LYS A N 1
ATOM 921 C CA . LYS A 1 121 ? -1.080 -8.250 2.624 1.00 91.31 121 LYS A CA 1
ATOM 922 C C . LYS A 1 121 ? -0.358 -8.491 3.947 1.00 91.31 121 LYS A C 1
ATOM 924 O O . LYS A 1 121 ? -1.029 -8.531 4.969 1.00 91.31 121 LYS A O 1
ATOM 929 N N . ALA A 1 122 ? 0.968 -8.630 3.944 1.00 87.06 122 ALA A N 1
ATOM 930 C CA . ALA A 1 122 ? 1.748 -8.733 5.177 1.00 87.06 122 ALA A CA 1
ATOM 931 C C . ALA A 1 122 ? 1.738 -7.436 6.014 1.00 87.06 122 ALA A C 1
ATOM 933 O O . ALA A 1 122 ? 2.001 -7.494 7.211 1.00 87.06 122 ALA A O 1
ATOM 934 N N . GLU A 1 123 ? 1.405 -6.292 5.406 1.00 85.06 123 GLU A N 1
ATOM 935 C CA . GLU A 1 123 ? 1.213 -5.003 6.089 1.00 85.06 123 GLU A CA 1
ATOM 936 C C . GLU A 1 123 ? -0.220 -4.785 6.583 1.00 85.06 123 GLU A C 1
ATOM 938 O O . GLU A 1 123 ? -0.491 -3.823 7.304 1.00 85.06 123 GLU A O 1
ATOM 943 N N . LEU A 1 124 ? -1.148 -5.656 6.180 1.00 89.31 124 LEU A N 1
ATOM 944 C CA . LEU A 1 124 ? -2.568 -5.544 6.484 1.00 89.31 124 LEU A CA 1
ATOM 945 C C . LEU A 1 124 ? -2.965 -6.555 7.569 1.00 89.31 124 LEU A C 1
ATOM 947 O O . LEU A 1 124 ? -2.330 -7.603 7.715 1.00 89.31 124 LEU A O 1
ATOM 951 N N . PRO A 1 125 ? -4.050 -6.292 8.316 1.00 89.81 125 PRO A N 1
ATOM 952 C CA . PRO A 1 125 ? -4.572 -7.262 9.269 1.00 89.81 125 PRO A CA 1
ATOM 953 C C . PRO A 1 125 ? -4.944 -8.593 8.606 1.00 89.81 125 PRO A C 1
ATOM 955 O O . PRO A 1 125 ? -5.365 -8.649 7.451 1.00 89.81 125 PRO A O 1
ATOM 958 N N . SER A 1 126 ? -4.851 -9.686 9.361 1.00 90.38 126 SER A N 1
ATOM 959 C CA . SER A 1 126 ? -5.067 -11.044 8.839 1.00 90.38 126 SER A CA 1
ATOM 960 C C . SER A 1 126 ? -6.493 -11.326 8.344 1.00 90.38 126 SER A C 1
ATOM 962 O O . SER A 1 126 ? -6.702 -12.277 7.590 1.00 90.38 126 SER A O 1
ATOM 964 N N . ASP A 1 127 ? -7.479 -10.513 8.737 1.00 93.00 127 ASP A N 1
ATOM 965 C CA . ASP A 1 127 ? -8.870 -10.601 8.276 1.00 93.00 127 ASP A CA 1
ATOM 966 C C . ASP A 1 127 ? -9.106 -9.922 6.918 1.00 93.00 127 ASP A C 1
ATOM 968 O O . ASP A 1 127 ? -10.241 -9.890 6.435 1.00 93.00 127 ASP A O 1
ATOM 972 N N . VAL A 1 128 ? -8.053 -9.397 6.287 1.00 94.00 128 VAL A N 1
ATOM 973 C CA . VAL A 1 128 ? -8.152 -8.692 5.017 1.00 94.00 128 VAL A CA 1
ATOM 974 C C . VAL A 1 128 ? -8.669 -9.584 3.883 1.00 94.00 128 VAL A C 1
ATOM 976 O O . VAL A 1 128 ? -8.210 -10.708 3.649 1.00 94.00 128 VAL A O 1
ATOM 979 N N . ARG A 1 129 ? -9.618 -9.054 3.111 1.00 96.25 129 ARG A N 1
ATOM 980 C CA . ARG A 1 129 ? -10.142 -9.665 1.883 1.00 96.25 129 ARG A CA 1
ATOM 981 C C . ARG A 1 129 ? -10.007 -8.688 0.728 1.00 96.25 129 ARG A C 1
ATOM 983 O O . ARG A 1 129 ? -10.297 -7.511 0.887 1.00 96.25 129 ARG A O 1
ATOM 990 N N . MET A 1 130 ? -9.590 -9.181 -0.432 1.00 96.81 130 MET A N 1
ATOM 991 C CA . MET A 1 130 ? -9.671 -8.400 -1.664 1.00 96.81 130 MET A CA 1
ATOM 992 C C . MET A 1 130 ? -11.132 -8.372 -2.113 1.00 96.81 130 MET A C 1
ATOM 994 O O . MET A 1 130 ? -11.766 -9.425 -2.166 1.00 96.81 130 MET A O 1
ATOM 998 N N . ILE A 1 131 ? -11.664 -7.184 -2.380 1.00 96.38 131 ILE A N 1
ATOM 999 C CA . ILE A 1 131 ? -13.065 -6.982 -2.780 1.00 96.38 131 ILE A CA 1
ATOM 1000 C C . ILE A 1 131 ? -13.202 -6.423 -4.197 1.00 96.38 131 ILE A C 1
ATOM 1002 O O . ILE A 1 131 ? -14.289 -6.470 -4.763 1.00 96.38 131 ILE A O 1
ATOM 1006 N N . SER A 1 132 ? -12.117 -5.888 -4.752 1.00 93.50 132 SER A N 1
ATOM 1007 C CA . SER A 1 132 ? -12.052 -5.377 -6.116 1.00 93.50 132 SER A CA 1
ATOM 1008 C C . SER A 1 132 ? -10.616 -5.458 -6.614 1.00 93.50 132 SER A C 1
ATOM 1010 O O . SER A 1 132 ? -9.682 -5.275 -5.830 1.00 93.50 132 SER A O 1
ATOM 1012 N N . GLU A 1 133 ? -10.448 -5.714 -7.905 1.00 95.56 133 GLU A N 1
ATOM 1013 C CA . GLU A 1 133 ? -9.171 -5.621 -8.601 1.00 95.56 133 GLU A CA 1
ATOM 1014 C C . GLU A 1 133 ? -9.379 -5.317 -10.087 1.00 95.56 133 GLU A C 1
ATOM 1016 O O . GLU A 1 133 ? -10.428 -5.625 -10.657 1.00 95.56 133 GLU A O 1
ATOM 1021 N N . GLY A 1 134 ? -8.385 -4.709 -10.728 1.00 91.25 134 GLY A N 1
ATOM 1022 C CA . GLY A 1 134 ? -8.431 -4.438 -12.160 1.00 91.25 134 GLY A CA 1
ATOM 1023 C C . GLY A 1 134 ? -7.313 -3.522 -12.629 1.00 91.25 134 GLY A C 1
ATOM 1024 O O . GLY A 1 134 ? -6.620 -2.903 -11.833 1.00 91.25 134 GLY A O 1
ATOM 1025 N N . LYS A 1 135 ? -7.133 -3.417 -13.946 1.00 89.19 135 LYS A N 1
ATOM 1026 C CA . LYS A 1 135 ? -6.194 -2.450 -14.527 1.00 89.19 135 LYS A CA 1
ATOM 1027 C C . LYS A 1 135 ? -6.890 -1.110 -14.744 1.00 89.19 135 LYS A C 1
ATOM 1029 O O . LYS A 1 135 ? -7.979 -1.084 -15.316 1.00 89.19 135 LYS A O 1
ATOM 1034 N N . ARG A 1 136 ? -6.250 -0.010 -14.350 1.00 80.81 136 ARG A N 1
ATOM 1035 C CA . ARG A 1 136 ? -6.738 1.360 -14.573 1.00 80.81 136 ARG A CA 1
ATOM 1036 C C . ARG A 1 136 ? -5.548 2.292 -14.773 1.00 80.81 136 ARG A C 1
ATOM 1038 O O . ARG A 1 136 ? -4.572 2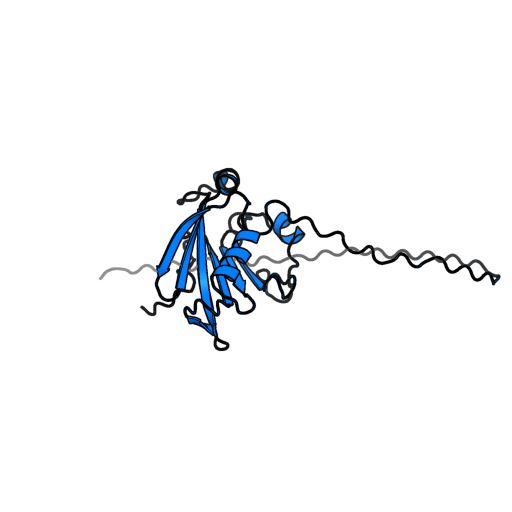.179 -14.045 1.00 80.81 136 ARG A O 1
ATOM 1045 N N . ASN A 1 137 ? -5.633 3.175 -15.770 1.00 78.50 137 ASN A N 1
ATOM 1046 C CA . ASN A 1 137 ? -4.674 4.264 -15.995 1.00 78.50 137 ASN A CA 1
ATOM 1047 C C . ASN A 1 137 ? -3.188 3.823 -15.995 1.00 78.50 137 ASN A C 1
ATOM 1049 O O . ASN A 1 137 ? -2.320 4.523 -15.502 1.00 78.50 137 ASN A O 1
ATOM 1053 N N . GLY A 1 138 ? -2.881 2.635 -16.528 1.00 81.50 138 GLY A N 1
ATOM 1054 C CA . GLY A 1 138 ? -1.497 2.147 -16.578 1.00 81.50 138 GLY A CA 1
ATOM 1055 C C . GLY A 1 138 ? -0.966 1.519 -15.283 1.00 81.50 138 GLY A C 1
ATOM 1056 O O . GLY A 1 138 ? 0.225 1.241 -15.237 1.00 81.50 138 GLY A O 1
ATOM 1057 N N . CYS A 1 139 ? -1.828 1.224 -14.302 1.00 88.12 139 CYS A N 1
ATOM 1058 C CA . CYS A 1 139 ? -1.532 0.438 -13.096 1.00 88.12 139 CYS A CA 1
ATOM 1059 C C . CYS A 1 139 ? -2.411 -0.810 -12.983 1.00 88.12 139 CYS A C 1
ATOM 1061 O O . CYS A 1 139 ? -3.417 -0.964 -13.688 1.00 88.12 139 CYS A O 1
ATOM 1063 N N . TYR A 1 140 ? -2.085 -1.659 -12.006 1.00 94.50 140 TYR A N 1
ATOM 1064 C CA . TYR A 1 140 ? -3.039 -2.604 -11.433 1.00 94.50 140 TYR A CA 1
ATOM 1065 C C . TYR A 1 140 ? -3.514 -2.118 -10.076 1.00 94.50 140 TYR A C 1
ATOM 1067 O O . TYR A 1 140 ? -2.711 -1.866 -9.188 1.00 94.50 140 TYR A O 1
ATOM 1075 N N . HIS A 1 141 ? -4.821 -2.035 -9.932 1.00 93.69 141 HIS A N 1
ATOM 1076 C CA . HIS A 1 141 ? -5.505 -1.531 -8.765 1.00 93.69 141 HIS A CA 1
ATOM 1077 C C . HIS A 1 141 ? -6.124 -2.686 -7.982 1.00 93.69 141 HIS A C 1
ATOM 1079 O O . HIS A 1 141 ? -6.672 -3.621 -8.573 1.00 93.69 141 HIS A O 1
ATOM 1085 N N . THR A 1 142 ? -6.099 -2.604 -6.656 1.00 95.31 142 THR A N 1
ATOM 1086 C CA . THR A 1 142 ? -6.860 -3.492 -5.777 1.00 95.31 142 THR A CA 1
ATOM 1087 C C . THR A 1 142 ? -7.482 -2.717 -4.628 1.00 95.31 142 THR A C 1
ATOM 1089 O O . THR A 1 142 ? -6.899 -1.763 -4.117 1.00 95.31 142 THR A O 1
ATOM 1092 N N . VAL A 1 143 ? -8.640 -3.190 -4.173 1.00 94.31 143 VAL A N 1
ATOM 1093 C CA . VAL A 1 143 ? -9.256 -2.729 -2.930 1.00 94.31 143 VAL A CA 1
ATOM 1094 C C . VAL A 1 143 ? -9.327 -3.894 -1.961 1.00 94.31 143 VAL A C 1
ATOM 1096 O O . VAL A 1 143 ? -9.885 -4.957 -2.261 1.00 94.31 143 VAL A O 1
ATOM 1099 N N . PHE A 1 144 ? -8.783 -3.676 -0.774 1.00 95.31 144 PHE A N 1
ATOM 1100 C CA . PHE A 1 144 ? -8.856 -4.590 0.350 1.00 95.31 144 PHE A CA 1
ATOM 1101 C C . PHE A 1 144 ? -9.851 -4.094 1.392 1.00 95.31 144 PHE A C 1
ATOM 1103 O O . PHE A 1 144 ? -10.017 -2.894 1.563 1.00 95.31 144 PHE A O 1
ATOM 1110 N N . ARG A 1 145 ? -10.478 -5.017 2.122 1.00 94.38 145 ARG A N 1
ATOM 1111 C CA . ARG A 1 145 ? -11.389 -4.723 3.230 1.00 94.38 145 ARG A CA 1
ATOM 1112 C C . ARG A 1 145 ? -11.035 -5.527 4.471 1.00 94.38 145 ARG A C 1
ATOM 1114 O O . ARG A 1 145 ? -10.816 -6.734 4.374 1.00 94.38 145 ARG A O 1
ATOM 1121 N N . SER A 1 146 ? -11.053 -4.872 5.630 1.00 93.94 146 SER A N 1
ATOM 1122 C CA . SER A 1 146 ? -10.832 -5.474 6.950 1.00 93.94 146 SER A CA 1
ATOM 1123 C C . SER A 1 146 ? -11.792 -4.885 7.987 1.00 93.94 146 SER A C 1
ATOM 1125 O O . SER A 1 146 ? -11.924 -3.667 8.120 1.00 93.94 146 SER A O 1
ATOM 1127 N N . GLN A 1 147 ? -12.441 -5.751 8.770 1.00 93.50 147 GLN A N 1
ATOM 1128 C CA . GLN A 1 147 ? -13.283 -5.318 9.892 1.00 93.50 147 GLN A CA 1
ATOM 1129 C C . GLN A 1 147 ? -12.423 -4.780 11.043 1.00 93.50 147 GLN A C 1
ATOM 1131 O O . GLN A 1 147 ? -12.836 -3.930 11.832 1.00 93.50 147 GLN A O 1
ATOM 1136 N N . THR A 1 148 ? -11.207 -5.300 11.151 1.00 91.81 148 THR A N 1
ATOM 1137 C CA . THR A 1 148 ? -10.219 -4.853 12.118 1.00 91.81 148 THR A CA 1
ATOM 1138 C C . THR A 1 148 ? -9.778 -3.416 11.841 1.00 91.81 148 THR A C 1
ATOM 1140 O O . THR A 1 148 ? -9.756 -2.615 12.777 1.00 91.81 148 THR A O 1
ATOM 1143 N N . LEU A 1 149 ? -9.519 -3.065 10.576 1.00 90.56 149 LEU A N 1
ATOM 1144 C CA . LEU A 1 149 ? -9.286 -1.674 10.169 1.00 90.56 149 LEU A CA 1
ATOM 1145 C C . LEU A 1 149 ? -10.520 -0.805 10.417 1.00 90.56 149 LEU A C 1
ATOM 1147 O O . LEU A 1 149 ? -10.397 0.251 11.027 1.00 90.56 149 LEU A O 1
ATOM 1151 N N . GLU A 1 150 ? -11.713 -1.286 10.056 1.00 90.94 150 GLU A N 1
ATOM 1152 C CA . GLU A 1 150 ? -12.968 -0.549 10.249 1.00 90.94 150 GLU A CA 1
ATOM 1153 C C . GLU A 1 150 ? -13.175 -0.117 11.706 1.00 90.94 150 GLU A C 1
ATOM 1155 O O . GLU A 1 150 ? -13.434 1.054 11.969 1.00 90.94 150 GLU A O 1
ATOM 1160 N N . ARG A 1 151 ? -12.991 -1.026 12.673 1.00 90.25 151 ARG A N 1
ATOM 1161 C CA . ARG A 1 151 ? -13.107 -0.694 14.105 1.00 90.25 151 ARG A CA 1
ATOM 1162 C C . ARG A 1 151 ? -12.067 0.327 14.558 1.00 90.25 151 ARG A C 1
ATOM 1164 O O . ARG A 1 151 ? -12.364 1.172 15.396 1.00 90.25 151 ARG A O 1
ATOM 1171 N N . ARG A 1 152 ? -10.842 0.213 14.048 1.00 86.50 152 ARG A N 1
ATOM 1172 C CA . ARG A 1 152 ? -9.700 1.015 14.497 1.00 86.50 152 ARG A CA 1
ATOM 1173 C C . ARG A 1 152 ? -9.716 2.426 13.921 1.00 86.50 152 ARG A C 1
ATOM 1175 O O . ARG A 1 152 ? -9.342 3.367 14.612 1.00 86.50 152 ARG A O 1
ATOM 1182 N N . LEU A 1 153 ? -10.158 2.552 12.675 1.00 88.38 153 LEU A N 1
ATOM 1183 C CA . LEU A 1 153 ? -10.220 3.806 11.933 1.00 88.38 153 LEU A CA 1
ATOM 1184 C C . LEU A 1 153 ? -11.596 4.487 12.045 1.00 88.38 153 LEU A C 1
ATOM 1186 O O . LEU A 1 153 ? -11.735 5.631 11.625 1.00 88.38 153 LEU A O 1
ATOM 1190 N N . ALA A 1 154 ? -12.590 3.848 12.681 1.00 87.50 154 ALA A N 1
ATOM 1191 C CA . ALA A 1 154 ? -13.901 4.442 12.966 1.00 87.50 154 ALA A CA 1
ATOM 1192 C C . ALA A 1 154 ? -13.852 5.861 13.582 1.00 87.50 154 ALA A C 1
ATOM 1194 O O . ALA A 1 154 ? -14.695 6.682 13.212 1.00 87.50 154 ALA A O 1
ATOM 1195 N N . PRO A 1 155 ? -12.900 6.204 14.479 1.00 87.62 155 PRO A N 1
ATOM 1196 C CA . PRO A 1 155 ? -12.824 7.554 15.040 1.00 87.62 155 PRO A CA 1
ATOM 1197 C C . PRO A 1 155 ? -12.466 8.654 14.029 1.00 87.62 155 PRO A C 1
ATOM 1199 O O . PRO A 1 155 ? -12.827 9.803 14.266 1.00 87.62 155 PRO A O 1
ATOM 1202 N N . LEU A 1 156 ? -11.804 8.319 12.913 1.00 83.06 156 LEU A N 1
ATOM 1203 C CA . LEU A 1 156 ? -11.220 9.283 11.963 1.00 83.06 156 LEU A CA 1
ATOM 1204 C C . LEU A 1 156 ? -12.241 9.917 11.004 1.00 83.06 156 LEU A C 1
ATOM 1206 O O . LEU A 1 156 ? -11.864 10.676 10.122 1.00 83.06 156 LEU A O 1
ATOM 1210 N N . LYS A 1 157 ? -13.539 9.591 11.137 1.00 82.50 157 LYS A N 1
ATOM 1211 C CA . LYS A 1 157 ? -14.642 10.149 10.322 1.00 82.50 157 LYS A CA 1
ATOM 1212 C C . LYS A 1 157 ? -14.306 10.261 8.822 1.00 82.50 157 LYS A C 1
ATOM 1214 O O . LYS A 1 157 ? -14.595 11.274 8.185 1.00 82.50 157 LYS A O 1
ATOM 1219 N N . LEU A 1 158 ? -13.704 9.208 8.273 1.00 80.31 158 LEU A N 1
ATOM 1220 C CA . LEU A 1 158 ? -13.365 9.119 6.853 1.00 80.31 158 LEU A CA 1
ATOM 1221 C C . LEU A 1 158 ? -14.651 9.187 6.011 1.00 80.31 158 LEU A C 1
ATOM 1223 O O . LEU A 1 158 ? -15.705 8.712 6.446 1.00 80.31 158 LEU A O 1
ATOM 1227 N N . ARG A 1 159 ? -14.594 9.796 4.820 1.00 75.94 159 ARG A N 1
ATOM 1228 C CA . ARG A 1 159 ? -15.760 9.870 3.918 1.00 75.94 159 ARG A CA 1
ATOM 1229 C C . ARG A 1 159 ? -16.021 8.502 3.252 1.00 75.94 159 ARG A C 1
ATOM 1231 O O . ARG A 1 159 ? -17.161 8.181 2.915 1.00 75.94 159 ARG A O 1
ATOM 1238 N N . THR A 1 160 ? -14.980 7.682 3.155 1.00 77.69 160 THR A N 1
ATOM 1239 C CA . THR A 1 160 ? -14.952 6.306 2.677 1.00 77.69 160 THR A CA 1
ATOM 1240 C C . THR A 1 160 ? -15.158 5.377 3.849 1.00 77.69 160 THR A C 1
ATOM 1242 O O . THR A 1 160 ? -15.049 5.734 5.025 1.00 77.69 160 THR A O 1
ATOM 1245 N N . ARG A 1 161 ? -15.441 4.117 3.529 1.00 84.81 161 ARG A N 1
ATOM 1246 C CA . ARG A 1 161 ? -15.494 3.090 4.551 1.00 84.81 161 ARG A CA 1
ATOM 1247 C C . ARG A 1 161 ? -14.113 2.923 5.184 1.00 84.81 161 ARG A C 1
ATOM 1249 O O . ARG A 1 161 ? -13.178 2.487 4.527 1.00 84.81 161 ARG A O 1
ATOM 1256 N N . ALA A 1 162 ? -14.029 3.160 6.490 1.00 85.38 162 ALA A N 1
ATOM 1257 C CA . ALA A 1 162 ? -12.784 3.120 7.256 1.00 85.38 162 ALA A CA 1
ATOM 1258 C C . ALA A 1 162 ? -12.055 1.758 7.259 1.00 85.38 162 ALA A C 1
ATOM 1260 O O . ALA A 1 162 ? -10.923 1.663 7.712 1.00 85.38 162 ALA A O 1
ATOM 1261 N N . GLY A 1 163 ? -12.698 0.688 6.785 1.00 89.12 163 GLY A N 1
ATOM 1262 C CA . GLY A 1 163 ? -12.083 -0.631 6.631 1.00 89.12 163 GLY A CA 1
ATOM 1263 C C . GLY A 1 163 ? -11.470 -0.904 5.260 1.00 89.12 163 GLY A C 1
ATOM 1264 O O . GLY A 1 163 ? -10.920 -1.993 5.083 1.00 89.12 163 GLY A O 1
ATOM 1265 N N . ASP A 1 164 ? -11.603 0.019 4.304 1.00 92.50 164 ASP A N 1
ATOM 1266 C CA . ASP A 1 164 ? -11.153 -0.170 2.927 1.00 92.50 164 ASP A CA 1
ATOM 1267 C C . ASP A 1 164 ? -9.746 0.415 2.724 1.00 92.50 164 ASP A C 1
ATOM 1269 O O . ASP A 1 164 ? -9.426 1.495 3.218 1.00 92.50 164 ASP A O 1
ATOM 1273 N N . VAL A 1 165 ? -8.903 -0.307 1.986 1.00 92.31 165 VAL A N 1
ATOM 1274 C CA . VAL A 1 165 ? -7.536 0.098 1.630 1.00 92.31 165 VAL A CA 1
ATOM 1275 C C . VAL A 1 165 ? -7.380 -0.011 0.127 1.00 92.31 165 VAL A C 1
ATOM 1277 O O . VAL A 1 165 ? -7.595 -1.086 -0.437 1.00 92.31 165 VAL A O 1
ATOM 1280 N N . TRP A 1 166 ? -7.016 1.097 -0.507 1.00 93.62 166 TRP A N 1
ATOM 1281 C CA . TRP A 1 166 ? -6.789 1.178 -1.944 1.00 93.62 166 TRP A CA 1
ATOM 1282 C C . TRP A 1 166 ? -5.307 0.976 -2.200 1.00 93.62 166 TRP A C 1
ATOM 1284 O O . TRP A 1 166 ? -4.485 1.547 -1.485 1.00 93.62 166 TRP A O 1
ATOM 1294 N N . VAL A 1 167 ? -4.973 0.118 -3.163 1.00 94.06 167 VAL A N 1
ATOM 1295 C CA . VAL A 1 167 ? -3.583 -0.201 -3.487 1.00 94.06 167 VAL A CA 1
ATOM 1296 C C . VAL A 1 167 ? -3.371 -0.188 -4.989 1.00 94.06 167 VAL A C 1
ATOM 1298 O O . VAL A 1 167 ? -4.007 -0.971 -5.697 1.00 94.06 167 VAL A O 1
ATOM 1301 N N . ASP A 1 168 ? -2.436 0.639 -5.441 1.00 93.88 168 ASP A N 1
ATOM 1302 C CA . ASP A 1 168 ? -1.944 0.646 -6.816 1.00 93.88 168 ASP A CA 1
ATOM 1303 C C . ASP A 1 168 ? -0.582 -0.037 -6.908 1.00 93.88 168 ASP A C 1
ATOM 1305 O O . ASP A 1 168 ? 0.287 0.146 -6.057 1.00 93.88 168 ASP A O 1
ATOM 1309 N N . TYR A 1 169 ? -0.420 -0.868 -7.936 1.00 94.88 169 TYR A N 1
ATOM 1310 C CA . TYR A 1 169 ? 0.799 -1.606 -8.240 1.00 94.88 169 TYR A CA 1
ATOM 1311 C C . TYR A 1 169 ? 1.360 -1.164 -9.584 1.00 94.88 169 TYR A C 1
ATOM 1313 O O . TYR A 1 169 ? 0.687 -1.253 -10.619 1.00 94.88 169 TYR A O 1
ATOM 1321 N N . GLU A 1 170 ? 2.631 -0.778 -9.561 1.00 93.56 170 GLU A N 1
ATOM 1322 C CA . GLU A 1 170 ? 3.317 -0.143 -10.680 1.00 93.56 170 GLU A CA 1
ATOM 1323 C C . GLU A 1 170 ? 4.737 -0.683 -10.869 1.00 93.56 170 GLU A C 1
ATOM 1325 O O . GLU A 1 170 ? 5.367 -1.260 -9.975 1.00 93.56 170 GLU A O 1
ATOM 1330 N N . THR A 1 171 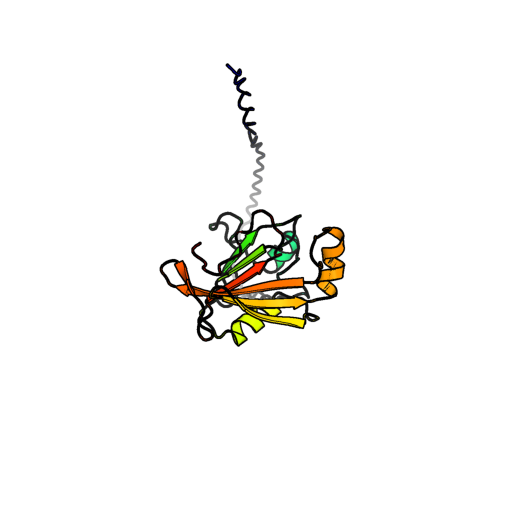? 5.248 -0.460 -12.071 1.00 93.31 171 THR A N 1
ATOM 1331 C CA . THR A 1 171 ? 6.627 -0.671 -12.488 1.00 93.31 171 THR A CA 1
ATOM 1332 C C . THR A 1 171 ? 7.244 0.685 -12.798 1.00 93.31 171 THR A C 1
ATOM 1334 O O . THR A 1 171 ? 6.988 1.276 -13.847 1.00 93.31 171 THR A O 1
ATOM 1337 N N . THR A 1 172 ? 8.089 1.150 -11.890 1.00 87.75 172 THR A N 1
ATOM 1338 C CA . THR A 1 172 ? 8.899 2.356 -12.018 1.00 87.75 172 THR A CA 1
ATOM 1339 C C . THR A 1 172 ? 10.252 1.982 -12.618 1.00 87.75 172 THR A C 1
ATOM 1341 O O . THR A 1 172 ? 10.960 1.094 -12.128 1.00 87.75 172 THR A O 1
ATOM 1344 N N . ASN A 1 173 ? 10.621 2.621 -13.726 1.00 84.62 173 ASN A N 1
ATOM 1345 C CA . ASN A 1 173 ? 11.934 2.428 -14.335 1.00 84.62 173 ASN A CA 1
ATOM 1346 C C . ASN A 1 173 ? 13.009 3.282 -13.619 1.00 84.62 173 ASN A C 1
ATOM 1348 O O . ASN A 1 173 ? 12.719 4.067 -12.723 1.00 84.62 173 ASN A O 1
ATOM 1352 N N . LYS A 1 174 ? 14.281 3.156 -14.024 1.00 83.00 174 LYS A N 1
ATOM 1353 C CA . LYS A 1 174 ? 15.385 3.937 -13.425 1.00 83.00 174 LYS A CA 1
ATOM 1354 C C . LYS A 1 174 ? 15.297 5.449 -13.671 1.00 83.00 174 LYS A C 1
ATOM 1356 O O . LYS A 1 174 ? 15.992 6.195 -12.994 1.00 83.00 174 LYS A O 1
ATOM 1361 N N . ALA A 1 175 ? 14.525 5.876 -14.667 1.00 82.88 175 ALA A N 1
ATOM 1362 C CA . ALA A 1 175 ? 14.287 7.281 -14.972 1.00 82.88 175 ALA A CA 1
ATOM 1363 C C . ALA A 1 175 ? 13.126 7.869 -14.147 1.00 82.88 175 ALA A C 1
ATOM 1365 O O . ALA A 1 175 ? 12.920 9.076 -14.185 1.00 82.88 175 ALA A O 1
ATOM 1366 N N . GLY A 1 176 ? 12.406 7.033 -13.387 1.00 81.06 176 GLY A N 1
ATOM 1367 C CA . GLY A 1 176 ? 11.243 7.431 -12.598 1.00 81.06 176 GLY A CA 1
ATOM 1368 C C . GLY A 1 176 ? 9.908 7.291 -13.333 1.00 81.06 176 GLY A C 1
ATOM 1369 O O . GLY A 1 176 ? 8.876 7.565 -12.731 1.00 81.06 176 GLY A O 1
ATOM 1370 N N . ASP A 1 177 ? 9.890 6.832 -14.591 1.00 83.81 177 ASP A N 1
ATOM 1371 C CA . ASP A 1 177 ? 8.631 6.651 -15.322 1.00 83.81 177 ASP A CA 1
ATOM 1372 C C . ASP A 1 177 ? 7.864 5.444 -14.782 1.00 83.81 177 ASP A C 1
ATOM 1374 O O . ASP A 1 177 ? 8.446 4.365 -14.599 1.00 83.81 177 ASP A O 1
ATOM 1378 N N . THR A 1 178 ? 6.553 5.605 -14.592 1.00 84.00 178 THR A N 1
ATOM 1379 C CA . THR A 1 178 ? 5.655 4.555 -14.107 1.00 84.00 178 THR A CA 1
ATOM 1380 C C . THR A 1 178 ? 4.879 3.914 -15.258 1.00 84.00 178 THR A C 1
ATOM 1382 O O . THR A 1 178 ? 4.352 4.566 -16.157 1.00 84.00 178 THR A O 1
ATOM 1385 N N . THR A 1 179 ? 4.850 2.585 -15.259 1.00 89.25 179 THR A N 1
ATOM 1386 C CA . THR A 1 179 ? 4.099 1.739 -16.199 1.00 89.25 179 THR A CA 1
ATOM 1387 C C . THR A 1 179 ? 3.542 0.536 -15.443 1.00 89.25 179 THR A C 1
ATOM 1389 O O . THR A 1 179 ? 3.831 0.359 -14.262 1.00 89.25 179 THR A O 1
ATOM 1392 N N . TYR A 1 180 ? 2.800 -0.344 -16.113 1.00 91.81 180 TYR A N 1
ATOM 1393 C CA . TYR A 1 180 ? 2.400 -1.620 -15.530 1.00 91.81 180 TYR A CA 1
ATOM 1394 C C . TYR A 1 180 ? 3.014 -2.807 -16.271 1.00 91.81 180 TYR A C 1
ATOM 1396 O O . TYR A 1 180 ? 2.689 -3.068 -17.432 1.00 91.81 180 TYR A O 1
ATOM 1404 N N . ASP A 1 181 ? 3.821 -3.586 -15.549 1.00 94.38 181 ASP A N 1
ATOM 1405 C CA . ASP A 1 181 ? 4.265 -4.923 -15.934 1.00 94.38 181 ASP A CA 1
ATOM 1406 C C . ASP A 1 181 ? 3.972 -5.913 -14.795 1.00 94.38 181 ASP A C 1
ATOM 1408 O O . ASP A 1 181 ? 4.606 -5.903 -13.738 1.00 94.38 181 ASP A O 1
ATOM 1412 N N . ALA A 1 182 ? 3.025 -6.827 -15.033 1.00 95.38 182 ALA A N 1
ATOM 1413 C CA . ALA A 1 182 ? 2.597 -7.839 -14.066 1.00 95.38 182 ALA A CA 1
ATOM 1414 C C . ALA A 1 182 ? 3.733 -8.752 -13.568 1.00 95.38 182 ALA A C 1
ATOM 1416 O O . ALA A 1 182 ? 3.587 -9.407 -12.534 1.00 95.38 182 ALA A O 1
ATOM 1417 N N . HIS A 1 183 ? 4.849 -8.837 -14.292 1.00 97.00 183 HIS A N 1
ATOM 1418 C CA . HIS A 1 183 ? 6.000 -9.662 -13.931 1.00 97.00 183 HIS A CA 1
ATOM 1419 C C . HIS A 1 183 ? 7.080 -8.886 -13.175 1.00 97.00 183 HIS A C 1
ATOM 1421 O O . HIS A 1 183 ? 8.016 -9.499 -12.657 1.00 97.00 183 HIS A O 1
ATOM 1427 N N . ARG A 1 184 ? 6.956 -7.558 -13.095 1.00 95.38 184 ARG A N 1
ATOM 1428 C CA . ARG A 1 184 ? 8.019 -6.674 -12.622 1.00 95.38 184 ARG A CA 1
ATOM 1429 C C . ARG A 1 184 ? 7.474 -5.454 -11.880 1.00 95.38 184 ARG A C 1
ATOM 1431 O O . ARG A 1 184 ? 7.898 -4.328 -12.117 1.00 95.38 184 ARG A O 1
ATOM 1438 N N . ILE A 1 185 ? 6.558 -5.673 -10.951 1.00 95.50 185 ILE A N 1
ATOM 1439 C CA . ILE A 1 185 ? 6.112 -4.638 -10.021 1.00 95.50 185 ILE A CA 1
ATOM 1440 C C . ILE A 1 185 ? 7.296 -4.209 -9.153 1.00 95.50 185 ILE A C 1
ATOM 1442 O O . ILE A 1 185 ? 7.997 -5.052 -8.582 1.00 95.50 185 ILE A O 1
ATOM 1446 N N . THR A 1 186 ? 7.513 -2.903 -9.071 1.00 93.06 186 THR A N 1
ATOM 1447 C CA . THR A 1 186 ? 8.558 -2.271 -8.256 1.00 93.06 186 THR A CA 1
ATOM 1448 C C . THR A 1 186 ? 7.984 -1.319 -7.225 1.00 93.06 186 THR A C 1
ATOM 1450 O O . THR A 1 186 ? 8.720 -0.908 -6.345 1.00 93.06 186 THR A O 1
ATOM 1453 N N . THR A 1 187 ? 6.704 -0.969 -7.316 1.00 91.88 187 THR A N 1
ATOM 1454 C CA . THR A 1 187 ? 6.094 0.020 -6.430 1.00 91.88 187 THR A CA 1
ATOM 1455 C C . THR A 1 187 ? 4.694 -0.440 -6.056 1.00 91.88 187 THR A C 1
ATOM 1457 O O . THR A 1 187 ? 3.956 -0.956 -6.900 1.00 91.88 187 THR A O 1
ATOM 1460 N N . ALA A 1 188 ? 4.345 -0.297 -4.780 1.00 92.81 188 ALA A N 1
ATOM 1461 C CA . ALA A 1 188 ? 2.983 -0.463 -4.293 1.00 92.81 188 ALA A CA 1
ATOM 1462 C C . ALA A 1 188 ? 2.587 0.758 -3.461 1.00 92.81 188 ALA A C 1
ATOM 1464 O O . ALA A 1 188 ? 3.233 1.042 -2.456 1.00 92.81 188 ALA A O 1
ATOM 1465 N N . SER A 1 189 ? 1.530 1.452 -3.862 1.00 91.62 189 SER A N 1
ATOM 1466 C CA . SER A 1 189 ? 1.028 2.655 -3.197 1.00 91.62 189 SER A CA 1
ATOM 1467 C C . SER A 1 189 ? -0.269 2.327 -2.483 1.00 91.62 189 SER A C 1
ATOM 1469 O O . SER A 1 189 ? -1.233 1.945 -3.134 1.00 91.62 189 SER A O 1
ATOM 1471 N N . LEU A 1 190 ? -0.296 2.450 -1.160 1.00 92.25 190 LEU A N 1
ATOM 1472 C CA . LEU A 1 190 ? -1.477 2.267 -0.329 1.00 92.25 190 LEU A CA 1
ATOM 1473 C C . LEU A 1 190 ? -2.025 3.649 0.046 1.00 92.25 190 LEU A C 1
ATOM 1475 O O . LEU A 1 190 ? -1.279 4.500 0.529 1.00 92.25 190 LEU A O 1
ATOM 1479 N N . TYR A 1 191 ? -3.315 3.894 -0.166 1.00 88.75 191 TYR A N 1
ATOM 1480 C CA . TYR A 1 191 ? -3.919 5.217 0.036 1.00 88.75 191 TYR A CA 1
ATOM 1481 C C . TYR A 1 191 ? -5.396 5.145 0.447 1.00 88.75 191 TYR A C 1
ATOM 1483 O O . TYR A 1 191 ? -6.065 4.110 0.350 1.00 88.75 191 TYR A O 1
ATOM 1491 N N . LEU A 1 192 ? -5.904 6.289 0.910 1.00 83.12 192 LEU A N 1
ATOM 1492 C CA . LEU A 1 192 ? -7.329 6.604 0.958 1.00 83.12 192 LEU A CA 1
ATOM 1493 C C . LEU A 1 192 ? -7.661 7.511 -0.238 1.00 83.12 192 LEU A C 1
ATOM 1495 O O . LEU A 1 192 ? -6.990 8.528 -0.413 1.00 83.12 192 LEU A O 1
ATOM 1499 N N . PRO A 1 193 ? -8.695 7.217 -1.044 1.00 70.62 193 PRO A N 1
ATOM 1500 C CA . PRO A 1 193 ? -8.984 7.957 -2.280 1.00 70.62 193 PRO A CA 1
ATOM 1501 C C . PRO A 1 193 ? -9.565 9.368 -2.053 1.00 70.62 193 PRO A C 1
ATOM 1503 O O . PRO A 1 193 ? -10.044 10.003 -2.984 1.00 70.62 193 PRO A O 1
ATOM 1506 N N . GLU A 1 194 ? -9.582 9.863 -0.816 1.00 66.12 194 GLU A N 1
ATOM 1507 C CA . GLU A 1 194 ? -10.342 11.056 -0.406 1.00 66.12 194 GLU A CA 1
ATOM 1508 C C . GLU A 1 194 ? -9.478 12.186 0.127 1.00 66.12 194 GLU A C 1
ATOM 1510 O O . GLU A 1 194 ? -9.993 13.201 0.601 1.00 66.12 194 GLU A O 1
ATOM 1515 N N . LEU A 1 195 ? -8.169 11.991 0.094 1.00 57.06 195 LEU A N 1
ATOM 1516 C CA . LEU A 1 195 ? -7.228 12.966 0.592 1.00 57.06 195 LEU A CA 1
ATOM 1517 C C . LEU A 1 195 ? -7.106 14.085 -0.450 1.00 57.06 195 LEU A C 1
ATOM 1519 O O . LEU A 1 195 ? -6.725 13.803 -1.585 1.00 57.06 195 LEU A O 1
ATOM 1523 N N . PRO A 1 196 ? -7.461 15.334 -0.094 1.00 40.84 196 PRO A N 1
ATOM 1524 C CA . PRO A 1 196 ? -7.636 16.433 -1.048 1.00 40.84 196 PRO A CA 1
ATOM 1525 C C . PRO A 1 196 ? -6.352 16.830 -1.791 1.00 40.84 196 PRO A C 1
ATOM 1527 O O . PRO A 1 196 ? -6.447 17.467 -2.835 1.00 40.84 196 PRO A O 1
ATOM 1530 N N . ASP A 1 197 ? -5.190 16.398 -1.298 1.00 43.56 197 ASP A N 1
ATOM 1531 C CA . ASP A 1 197 ? -3.876 16.675 -1.888 1.00 43.56 197 ASP A CA 1
ATOM 1532 C C . ASP A 1 197 ? -3.200 15.425 -2.472 1.00 43.56 197 ASP A C 1
ATOM 1534 O O . ASP A 1 197 ? -2.047 15.469 -2.904 1.00 43.56 197 ASP A O 1
ATOM 1538 N N . VAL A 1 198 ? -3.906 14.292 -2.506 1.00 45.25 198 VAL A N 1
ATOM 1539 C CA . VAL A 1 198 ? -3.416 13.100 -3.191 1.00 45.25 198 VAL A CA 1
ATOM 1540 C C . VAL A 1 198 ? -3.832 13.217 -4.647 1.00 45.25 198 VAL A C 1
ATOM 1542 O O . VAL A 1 198 ? -4.933 12.836 -5.040 1.00 45.25 198 VAL A O 1
ATOM 1545 N N . VAL A 1 199 ? -2.922 13.778 -5.451 1.00 45.22 199 VAL A N 1
ATOM 1546 C CA . VAL A 1 199 ? -2.843 13.478 -6.887 1.00 45.22 199 VAL A CA 1
ATOM 1547 C C . VAL A 1 199 ? -3.073 11.974 -7.012 1.00 45.22 199 VAL A C 1
ATOM 1549 O O . VAL A 1 199 ? -2.355 11.247 -6.326 1.00 45.22 199 VAL A O 1
ATOM 1552 N N . GLU A 1 200 ? -4.086 11.528 -7.779 1.00 48.66 200 GLU A N 1
ATOM 1553 C CA . GLU A 1 200 ? -4.354 10.091 -8.002 1.00 48.66 200 GLU A CA 1
ATOM 1554 C C . GLU A 1 200 ? -2.992 9.390 -8.136 1.00 48.66 200 GLU A C 1
ATOM 1556 O O . GLU A 1 200 ? -2.254 9.727 -9.070 1.00 48.66 200 GLU A O 1
ATOM 1561 N N . PRO A 1 201 ? -2.580 8.544 -7.168 1.00 47.62 201 PRO A N 1
ATOM 1562 C CA . PRO A 1 201 ? -1.207 8.082 -7.138 1.00 47.62 201 PRO A CA 1
ATOM 1563 C C . PRO A 1 201 ? -0.917 7.328 -8.430 1.00 47.62 201 PRO A C 1
ATOM 1565 O O . PRO A 1 201 ? -1.627 6.391 -8.775 1.00 47.62 201 PRO A O 1
ATOM 1568 N N . GLY A 1 202 ? 0.096 7.794 -9.157 1.00 51.19 202 GLY A N 1
ATOM 1569 C CA . GLY A 1 202 ? 0.970 6.968 -9.993 1.00 51.19 202 GLY A CA 1
ATOM 1570 C C . GLY A 1 202 ? 0.395 6.284 -11.235 1.00 51.19 202 GLY A C 1
ATOM 1571 O O . GLY A 1 202 ? 1.171 5.776 -12.045 1.00 51.19 202 GLY A O 1
ATOM 1572 N N . CYS A 1 203 ? -0.906 6.355 -11.500 1.00 56.66 203 CYS A N 1
ATOM 1573 C CA . CYS A 1 203 ? -1.469 5.784 -12.717 1.00 56.66 203 CYS A CA 1
ATOM 1574 C C . CYS A 1 203 ? -1.451 6.810 -13.838 1.00 56.66 203 CYS A C 1
ATOM 1576 O O . CYS A 1 203 ? -2.440 7.494 -14.096 1.00 56.66 203 CYS A O 1
ATOM 1578 N N . GLY A 1 204 ? -0.266 6.921 -14.449 1.00 45.19 204 GLY A N 1
ATOM 1579 C CA . GLY A 1 204 ? 0.097 7.822 -15.534 1.00 45.19 204 GLY A CA 1
ATOM 1580 C C . GLY A 1 204 ? -1.039 8.095 -16.515 1.00 45.19 204 GLY A C 1
ATOM 1581 O O . GLY A 1 204 ? -1.211 7.411 -17.521 1.00 45.19 204 GLY A O 1
ATOM 1582 N N . GLY A 1 205 ? -1.777 9.162 -16.237 1.00 36.56 205 GLY A N 1
ATOM 1583 C CA . GLY A 1 205 ? -2.506 9.925 -17.223 1.00 36.56 205 GLY A CA 1
ATOM 1584 C C . GLY A 1 205 ? -1.839 11.285 -17.300 1.00 36.56 205 GLY A C 1
ATOM 1585 O O . GLY A 1 205 ? -2.063 12.129 -16.438 1.00 36.56 205 GLY A O 1
ATOM 1586 N N . GLN A 1 206 ? -1.038 11.517 -18.340 1.00 29.91 206 GLN A N 1
ATOM 1587 C CA . GLN A 1 206 ? -1.055 12.857 -18.917 1.00 29.91 206 GLN A CA 1
ATOM 1588 C C . GLN A 1 206 ? -2.529 13.186 -19.195 1.00 29.91 206 GLN A C 1
ATOM 1590 O O . GLN A 1 206 ? -3.201 12.412 -19.882 1.00 29.91 206 GLN A O 1
ATOM 1595 N N . LEU A 1 207 ? -3.031 14.273 -18.608 1.00 33.00 207 LEU A N 1
ATOM 1596 C CA . LEU A 1 207 ? -4.170 14.980 -19.190 1.00 33.00 207 LEU A CA 1
ATOM 1597 C C . LEU A 1 207 ? -3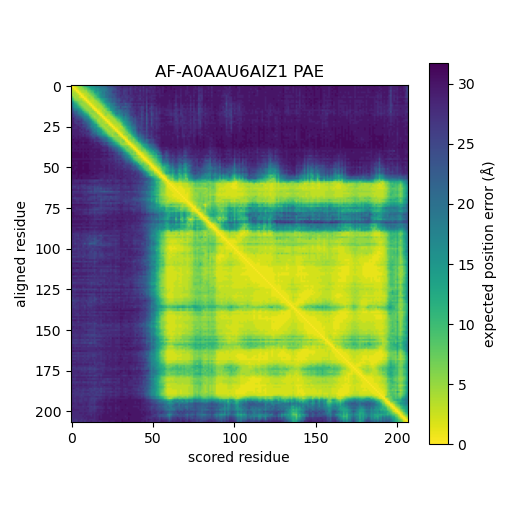.724 15.631 -20.501 1.00 33.00 207 LEU A C 1
ATOM 1599 O O . LEU A 1 207 ? -2.587 16.160 -20.527 1.00 33.00 207 LEU A O 1
#

Mean predicted aligned error: 15.84 Å

Secondary structure (DSSP, 8-state):
-----PPPPPP------------------------------PPP------------S-SSTT--HHHHTTTS-B-TTSTTTEEE--TTT-EEEEEEETTEEEEEEEEEEEE-HHHHHHHHHTTS-TT-EEEEEEEETTEEEEEEE-HHHHHHHGGG--SS-TTEEEEEEEEE-TTS-EE--TT-EEEEEEE-TT-TT----S-----